Protein AF-A0A0D2JPB4-F1 (afdb_monomer)

Organism: NCBI:txid1442371

Foldseek 3Di:
DDPLVVVQVLLCVVQQFGFGLAWDWCVLDDAQWKFFQAPVRDTDTQAGLVDPVSCVVLVADHQPDDFAKDDKDWAQFDDKRKGPQKDKDKDQDDPVCVVLQHDPQFRTKIKIFGQFFKMKIKDAAGIKIKIFTQDQVSVVVRCQRCLLSCLPTPCNVVCQVGWMWRFGMWIWGQKMKMFMDGGGGAIWMKTWGDDDDDVWDDDRHTDIDTGPPPGPIDMDHDPPDPIITTGATAGWTWHQDPPPPDSGTDTDPRGHGDGPPDDDVDPDSDDDDDDDDDDDDDDDDDDDPDDDPDDDDPDDDDDDDDD

Solvent-accessible surface area (backbone atoms only — not comparable to full-atom values): 17730 Å² total; per-residue (Å²): 131,57,70,50,56,54,48,18,58,46,46,38,83,74,43,62,16,33,35,43,76,59,56,46,48,42,89,77,58,44,54,40,32,28,27,29,49,50,100,86,58,46,84,44,80,69,35,33,78,84,36,71,65,46,26,53,78,64,70,41,78,76,60,91,49,83,84,56,70,42,77,75,42,77,40,68,36,50,43,80,44,57,16,91,33,41,46,79,45,83,45,81,72,58,80,65,40,57,78,38,45,32,62,88,72,39,58,40,40,33,41,36,34,13,78,42,50,58,19,37,42,43,40,48,36,54,50,26,41,35,42,29,46,69,64,65,62,44,58,57,54,37,48,64,77,32,29,49,51,51,54,74,38,99,54,10,70,56,34,54,73,57,16,40,36,39,29,36,24,34,33,27,18,30,26,37,40,36,31,70,40,82,43,47,80,40,53,43,45,37,23,32,38,77,90,74,76,58,92,52,52,74,61,26,72,50,52,75,44,67,29,68,58,92,37,71,71,48,76,44,73,33,87,91,46,92,58,31,31,26,42,25,34,15,35,49,31,30,31,53,44,89,50,90,88,45,77,40,64,43,78,52,81,80,18,58,43,70,69,81,88,74,72,67,101,68,84,82,87,79,59,81,74,84,86,79,92,77,95,76,89,85,87,87,83,85,83,85,88,78,78,79,83,75,75,83,78,88,72,89,77,85,82,87,82,90,134

Radius of gyration: 24.48 Å; Cα contacts (8 Å, |Δi|>4): 635; chains: 1; bounding box: 93×38×63 Å

Sequence (307 aa):
MSFSRQYAEGMRIFGDGHALYKPEISESLQPGDVGYFDSTARWNPLASLSDPASLTLLNLQSPTEPLERAPSLKIAGWGPRTTESVKRNVLDGGVELTNAGLPVEASVKVEYLSDSGFGAILLTSSPITREGYYFDSPFRTWIKANSKALLEGPRGTDIAKYGIVVVTQTFSTKKAGITAWGRSGHGAYVGFSSGTLGVGSLQANCGWFTGNSASGWSVYGGEALEEEQVVFIAGLRYHKSRNPFANQLHESSEFTSGPFAHRSAESHEGDIILETIDDNQVLFEIQLIGQPLDRPDESDDENDDAD

Secondary structure (DSSP, 8-state):
--HHHHHHHHTGGG-SSEEEEEEEETTTS-TTEEEEE-TT--EEEEEETT-HHHHHHTTPPPPSS---EEEEEEE---PPEE-TTEEEEEE-SSHHHHHTT--TT--EEEEEEESSS-EEEEEEPSPEEEEEES-SHHHHHHHHHHHHHHHHSTTHHHHHHH-EEEEEEEEEESEEEEEEESSTT-EEEEEEESS---TT---TT-EEEE-SSS---EEEE-TT-SPPEEEEEEEEEEEE-S-TT---EEEESTTPPPPTT---S-S------PPP-SSS---------------------------

Mean predicted aligned error: 11.88 Å

Nearest PDB structures (foldseek):
  8sl0-assembly1_A  TM=4.729E-01  e=1.623E-05  Vitiosangium sp. GDMCC 1.1324
  8jyy-assembly1_E  TM=2.738E-01  e=1.500E-02  Neurospora crassa
  7tt6-assembly1_P  TM=1.668E-01  e=2.253E+00  Escherichia coli
  6x2a-assembly1_B  TM=1.073E-01  e=7.162E+00  Severe acute respiratory syndrome coronavirus 2

Structure (mmCIF, N/CA/C/O backbone):
data_AF-A0A0D2JPB4-F1
#
_entry.id   AF-A0A0D2JPB4-F1
#
loop_
_atom_site.group_PDB
_atom_site.id
_atom_site.type_symbol
_atom_site.label_atom_id
_atom_site.label_alt_id
_atom_site.label_comp_id
_atom_site.label_asym_id
_atom_site.label_entity_id
_atom_site.label_seq_id
_atom_site.pdbx_PDB_ins_code
_atom_site.Cartn_x
_atom_site.Cartn_y
_atom_site.Cartn_z
_atom_site.occupancy
_atom_site.B_iso_or_equiv
_atom_site.auth_seq_id
_atom_site.auth_comp_id
_atom_site.auth_asym_id
_atom_site.auth_atom_id
_atom_site.pdbx_PDB_model_num
ATOM 1 N N . MET A 1 1 ? -7.561 -16.839 -6.440 1.00 58.12 1 MET A N 1
ATOM 2 C CA . MET A 1 1 ? -6.877 -15.780 -5.660 1.00 58.12 1 MET A CA 1
ATOM 3 C C . MET A 1 1 ? -6.940 -14.495 -6.479 1.00 58.12 1 MET A C 1
ATOM 5 O O . MET A 1 1 ? -6.708 -14.589 -7.678 1.00 58.12 1 MET A O 1
ATOM 9 N N . SER A 1 2 ? -7.325 -13.343 -5.915 1.00 81.88 2 SER A N 1
ATOM 10 C CA . SER A 1 2 ? -7.403 -12.087 -6.691 1.00 81.88 2 SER A CA 1
ATOM 11 C C . SER A 1 2 ? -6.013 -11.639 -7.166 1.00 81.88 2 SER A C 1
ATOM 13 O O . SER A 1 2 ? -5.015 -11.954 -6.517 1.00 81.88 2 SER A O 1
ATOM 15 N N . PHE A 1 3 ? -5.944 -10.893 -8.276 1.00 83.81 3 PHE A N 1
ATOM 16 C CA . PHE A 1 3 ? -4.688 -10.320 -8.792 1.00 83.81 3 PHE A CA 1
ATOM 17 C C . PHE A 1 3 ? -3.989 -9.431 -7.757 1.00 83.81 3 PHE A C 1
ATOM 19 O O . PHE A 1 3 ? -2.784 -9.545 -7.578 1.00 83.81 3 PHE A O 1
ATOM 26 N N . SER A 1 4 ? -4.748 -8.629 -7.005 1.00 88.81 4 SER A N 1
ATOM 27 C CA . SER A 1 4 ? -4.215 -7.792 -5.923 1.00 88.81 4 SER A CA 1
ATOM 28 C C . SER A 1 4 ? -3.497 -8.593 -4.837 1.00 88.81 4 SER A C 1
ATOM 30 O O . SER A 1 4 ? -2.459 -8.167 -4.348 1.00 88.81 4 SER A O 1
ATOM 32 N N . ARG A 1 5 ? -4.017 -9.775 -4.480 1.00 88.94 5 ARG A N 1
ATOM 33 C CA . ARG A 1 5 ? -3.403 -10.625 -3.456 1.00 88.94 5 ARG A CA 1
ATOM 34 C C . ARG A 1 5 ? -2.147 -11.320 -3.975 1.00 88.94 5 ARG A C 1
ATOM 36 O O . ARG A 1 5 ? -1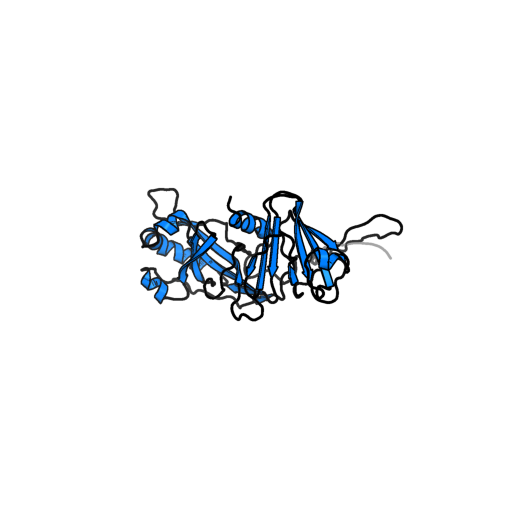.183 -11.427 -3.233 1.00 88.94 5 ARG A O 1
ATOM 43 N N . GLN A 1 6 ? -2.159 -11.775 -5.230 1.00 91.44 6 GLN A N 1
ATOM 44 C CA . GLN A 1 6 ? -0.963 -12.342 -5.867 1.00 91.44 6 GLN A CA 1
ATOM 45 C C . GLN A 1 6 ? 0.139 -11.285 -6.006 1.00 91.44 6 GLN A C 1
ATOM 47 O O . GLN A 1 6 ? 1.291 -11.569 -5.705 1.00 91.44 6 GLN A O 1
ATOM 52 N N . TYR A 1 7 ? -0.235 -10.055 -6.373 1.00 93.94 7 TYR A N 1
ATOM 53 C CA . TYR A 1 7 ? 0.672 -8.913 -6.430 1.00 93.94 7 TYR A CA 1
ATOM 54 C C . TYR A 1 7 ? 1.297 -8.611 -5.068 1.00 93.94 7 TYR A C 1
ATOM 56 O O . TYR A 1 7 ? 2.518 -8.570 -4.957 1.00 93.94 7 TYR A O 1
ATOM 64 N N . ALA A 1 8 ? 0.472 -8.457 -4.028 1.00 93.19 8 ALA A N 1
ATOM 65 C CA . ALA A 1 8 ? 0.966 -8.191 -2.685 1.00 93.19 8 ALA A CA 1
ATOM 66 C C . ALA A 1 8 ? 1.910 -9.295 -2.197 1.00 93.19 8 ALA A C 1
ATOM 68 O O . ALA A 1 8 ? 2.974 -8.975 -1.683 1.00 93.19 8 ALA A O 1
ATOM 69 N N . GLU A 1 9 ? 1.558 -10.570 -2.408 1.00 91.62 9 GLU A N 1
ATOM 70 C CA . GLU A 1 9 ? 2.394 -11.712 -2.019 1.00 91.62 9 GLU A CA 1
ATOM 71 C C . GLU A 1 9 ? 3.726 -11.734 -2.776 1.00 91.62 9 GLU A C 1
ATOM 73 O O . GLU A 1 9 ? 4.777 -11.843 -2.152 1.00 91.62 9 GLU A O 1
ATOM 78 N N . GLY A 1 10 ? 3.702 -11.560 -4.100 1.00 91.50 10 GLY A N 1
ATOM 79 C CA . GLY A 1 10 ? 4.915 -11.546 -4.919 1.00 91.50 10 GLY A CA 1
ATOM 80 C C . GLY A 1 10 ? 5.858 -10.383 -4.599 1.00 91.50 10 GLY A C 1
ATOM 81 O O . GLY A 1 10 ? 7.060 -10.497 -4.806 1.00 91.50 10 GLY A O 1
ATOM 82 N N . MET A 1 11 ? 5.332 -9.279 -4.063 1.00 93.94 11 MET A N 1
ATOM 83 C CA . MET A 1 11 ? 6.114 -8.109 -3.654 1.00 93.94 11 MET A CA 1
ATOM 84 C C . MET A 1 11 ? 6.606 -8.182 -2.197 1.00 93.94 11 MET A C 1
ATOM 86 O O . MET A 1 11 ? 7.318 -7.282 -1.746 1.00 93.94 11 MET A O 1
ATOM 90 N N . ARG A 1 12 ? 6.282 -9.241 -1.438 1.00 91.00 12 ARG A N 1
ATOM 91 C CA . ARG A 1 12 ? 6.740 -9.388 -0.041 1.00 91.00 12 ARG A CA 1
ATOM 92 C C . ARG A 1 12 ? 8.250 -9.510 0.094 1.00 91.00 12 ARG A C 1
ATOM 94 O O . ARG A 1 12 ? 8.772 -9.165 1.151 1.00 91.00 12 ARG A O 1
ATOM 101 N N . ILE A 1 13 ? 8.939 -9.947 -0.959 1.00 87.94 13 ILE A N 1
ATOM 102 C CA . ILE A 1 13 ? 10.400 -10.088 -0.995 1.00 87.94 13 ILE A CA 1
ATOM 103 C C . ILE A 1 13 ? 11.137 -8.795 -0.618 1.00 87.94 13 ILE A C 1
ATOM 105 O O . ILE A 1 13 ? 12.230 -8.845 -0.066 1.00 87.94 13 ILE A O 1
ATOM 109 N N . PHE A 1 14 ? 10.516 -7.629 -0.829 1.00 89.12 14 PHE A N 1
ATOM 110 C CA . PHE A 1 14 ? 11.112 -6.339 -0.484 1.00 89.12 14 PHE A CA 1
ATOM 111 C C . PHE A 1 14 ? 11.021 -6.013 1.017 1.00 89.12 14 PHE A C 1
ATOM 113 O O . PHE A 1 14 ? 11.780 -5.187 1.523 1.00 89.12 14 PHE A O 1
ATOM 120 N N . GLY A 1 15 ? 10.134 -6.674 1.769 1.00 89.12 15 GLY A N 1
ATOM 121 C CA . GLY A 1 15 ? 10.003 -6.504 3.222 1.00 89.12 15 GLY A CA 1
ATOM 122 C C . GLY A 1 15 ? 9.409 -5.164 3.680 1.00 89.12 15 GLY A C 1
ATOM 123 O O . GLY A 1 15 ? 9.472 -4.848 4.867 1.00 89.12 15 GLY A O 1
ATOM 124 N N . ASP A 1 16 ? 8.812 -4.393 2.767 1.00 90.88 16 ASP A N 1
ATOM 125 C CA . ASP A 1 16 ? 8.220 -3.074 3.049 1.00 90.88 16 ASP A CA 1
ATOM 126 C C . ASP A 1 16 ? 6.723 -3.139 3.409 1.00 90.88 16 ASP A C 1
ATOM 128 O O . ASP A 1 16 ? 6.036 -2.122 3.468 1.00 90.88 16 ASP A O 1
ATOM 132 N N . GLY A 1 17 ? 6.214 -4.346 3.671 1.00 91.69 17 GLY A N 1
ATOM 133 C CA . GLY A 1 17 ? 4.822 -4.606 4.035 1.00 91.69 17 GLY A CA 1
ATOM 134 C C . GLY A 1 17 ? 3.970 -5.082 2.855 1.00 91.69 17 GLY A C 1
ATOM 135 O O . GLY A 1 17 ? 4.418 -5.849 2.003 1.00 91.69 17 GLY A O 1
ATOM 136 N N . HIS A 1 18 ? 2.710 -4.658 2.834 1.00 94.50 18 HIS A N 1
ATOM 137 C CA . HIS A 1 18 ? 1.707 -5.029 1.845 1.00 94.50 18 HIS A CA 1
ATOM 138 C C . HIS A 1 18 ? 1.734 -4.076 0.644 1.00 94.50 18 HIS A C 1
ATOM 140 O O . HIS A 1 18 ? 1.433 -2.888 0.778 1.00 94.50 18 HIS A O 1
ATOM 146 N N . ALA A 1 19 ? 2.060 -4.602 -0.538 1.00 96.00 19 ALA A N 1
ATOM 147 C CA . ALA A 1 19 ? 2.069 -3.821 -1.772 1.00 96.00 19 ALA A CA 1
ATOM 148 C C . ALA A 1 19 ? 0.649 -3.587 -2.307 1.00 96.00 19 ALA A C 1
ATOM 150 O O . ALA A 1 19 ? -0.143 -4.525 -2.441 1.00 96.00 19 ALA A O 1
ATOM 151 N N . LEU A 1 20 ? 0.342 -2.348 -2.686 1.00 96.44 20 LEU A N 1
ATOM 152 C CA . LEU A 1 20 ? -0.955 -1.967 -3.237 1.00 96.44 20 LEU A CA 1
ATOM 153 C C . LEU A 1 20 ? -0.938 -2.063 -4.764 1.00 96.44 20 LEU A C 1
ATOM 155 O O . LEU A 1 20 ? -0.268 -1.294 -5.446 1.00 96.44 20 LEU A O 1
ATOM 159 N N . TYR A 1 21 ? -1.711 -3.004 -5.316 1.00 94.44 21 TYR A N 1
ATOM 160 C CA . TYR A 1 21 ? -1.889 -3.130 -6.773 1.00 94.44 21 TYR A CA 1
ATOM 161 C C . TYR A 1 21 ? -2.652 -1.939 -7.379 1.00 94.44 21 TYR A C 1
ATOM 163 O O . TYR A 1 21 ? -2.499 -1.609 -8.554 1.00 94.44 21 TYR A O 1
ATOM 171 N N . LYS A 1 22 ? -3.493 -1.305 -6.558 1.00 94.56 22 LYS A N 1
ATOM 172 C CA . LYS A 1 22 ? -4.162 -0.038 -6.837 1.00 94.56 22 LYS A CA 1
ATOM 173 C C . LYS A 1 22 ? -3.720 0.938 -5.748 1.00 94.56 22 LYS A C 1
ATOM 175 O O . LYS A 1 22 ? -4.258 0.848 -4.645 1.00 94.56 22 LYS A O 1
ATOM 180 N N . PRO A 1 23 ? -2.702 1.769 -6.010 1.00 96.12 23 PRO A N 1
ATOM 181 C CA . PRO A 1 23 ? -2.260 2.786 -5.073 1.00 96.12 23 PRO A CA 1
ATOM 182 C C . PRO A 1 23 ? -3.417 3.691 -4.647 1.00 96.12 23 PRO A C 1
ATOM 184 O O . PRO A 1 23 ? -4.331 3.950 -5.432 1.00 96.12 23 PRO A O 1
ATOM 187 N N . GLU A 1 24 ? -3.365 4.157 -3.405 1.00 96.25 24 GLU A N 1
ATOM 188 C CA . GLU A 1 24 ? -4.289 5.163 -2.873 1.00 96.25 24 GLU A CA 1
ATOM 189 C C . GLU A 1 24 ? -3.535 6.477 -2.670 1.00 96.25 24 GLU A C 1
ATOM 191 O O . GLU A 1 24 ? -2.319 6.475 -2.473 1.00 96.25 24 GLU A O 1
ATOM 196 N N . ILE A 1 25 ? -4.241 7.604 -2.701 1.00 95.62 25 ILE A N 1
ATOM 197 C CA . ILE A 1 25 ? -3.623 8.906 -2.434 1.00 95.62 25 ILE A CA 1
ATOM 198 C C . ILE A 1 25 ? -3.182 8.989 -0.968 1.00 95.62 25 ILE A C 1
ATOM 200 O O . ILE A 1 25 ? -3.913 8.558 -0.069 1.00 95.62 25 ILE A O 1
ATOM 204 N N . SER A 1 26 ? -2.008 9.570 -0.720 1.00 95.25 26 SER A N 1
ATOM 205 C CA . SER A 1 26 ? -1.404 9.698 0.614 1.00 95.25 26 SER A CA 1
ATOM 206 C C . SER A 1 26 ? -2.236 10.530 1.587 1.00 95.25 26 SER A C 1
ATOM 208 O O . SER A 1 26 ? -2.048 10.425 2.789 1.00 95.25 26 SER A O 1
ATOM 210 N N . GLU A 1 27 ? -3.174 11.342 1.104 1.00 93.44 27 GLU A N 1
ATOM 211 C CA . GLU A 1 27 ? -4.124 12.074 1.952 1.00 93.44 27 GLU A CA 1
ATOM 212 C C . GLU A 1 27 ? -5.253 11.188 2.496 1.00 93.44 27 GLU A C 1
ATOM 214 O O . GLU A 1 27 ? -5.834 11.489 3.532 1.00 93.44 27 GLU A O 1
ATOM 219 N N . SER A 1 28 ? -5.565 10.088 1.805 1.00 93.75 28 SER A N 1
ATOM 220 C CA . SER A 1 28 ? -6.651 9.164 2.170 1.00 93.75 28 SER A CA 1
ATOM 221 C C . SER A 1 28 ? -6.183 7.931 2.946 1.00 93.75 28 SER A C 1
ATOM 223 O O . SER A 1 28 ? -7.008 7.182 3.477 1.00 93.75 28 SER A O 1
ATOM 225 N N . LEU A 1 29 ? -4.870 7.692 2.950 1.00 97.00 29 LEU A N 1
ATOM 226 C CA . LEU A 1 29 ? -4.236 6.520 3.533 1.00 97.00 29 LEU A CA 1
ATOM 227 C C . LEU A 1 29 ? -2.921 6.929 4.199 1.00 97.00 29 LEU A C 1
ATOM 229 O O . LEU A 1 29 ? -1.867 6.946 3.565 1.00 97.00 29 LEU A O 1
ATOM 233 N N . GLN A 1 30 ? -2.998 7.249 5.487 1.00 96.50 30 GLN A N 1
ATOM 234 C CA . GLN A 1 30 ? -1.882 7.729 6.295 1.00 96.50 30 GLN A CA 1
ATOM 235 C C . GLN A 1 30 ? -1.545 6.765 7.433 1.00 96.50 30 GLN A C 1
ATOM 237 O O . GLN A 1 30 ? -2.395 5.997 7.896 1.00 96.50 30 GLN A O 1
ATOM 242 N N . PRO A 1 31 ? -0.311 6.817 7.964 1.00 97.19 31 PRO A N 1
ATOM 243 C CA . PRO A 1 31 ? -0.028 6.192 9.240 1.00 97.19 31 PRO A CA 1
ATOM 244 C C . PRO A 1 31 ? -0.967 6.724 10.326 1.00 97.19 31 PRO A C 1
ATOM 246 O O . PRO A 1 31 ? -1.099 7.935 10.522 1.00 97.19 31 PRO A O 1
ATOM 249 N N . GLY A 1 32 ? -1.540 5.800 11.092 1.00 96.69 32 GLY A N 1
ATOM 250 C CA . GLY A 1 32 ? -2.528 6.060 12.132 1.00 96.69 32 GLY A CA 1
ATOM 251 C C . GLY A 1 32 ? -3.961 5.826 11.665 1.00 96.69 32 GLY A C 1
ATOM 252 O O . GLY A 1 32 ? -4.855 5.761 12.510 1.00 96.69 32 GLY A O 1
ATOM 253 N N . ASP A 1 33 ? -4.185 5.650 10.363 1.00 97.62 33 ASP A N 1
ATOM 254 C CA . ASP A 1 33 ? -5.509 5.362 9.837 1.00 97.62 33 ASP A CA 1
ATOM 255 C C . ASP A 1 33 ? -5.922 3.914 10.087 1.00 97.62 33 ASP A C 1
ATOM 257 O O . ASP A 1 33 ? -5.131 2.964 10.062 1.00 97.62 33 ASP A O 1
ATOM 261 N N . VAL A 1 34 ? -7.217 3.758 10.320 1.00 97.69 34 VAL A N 1
ATOM 262 C CA . VAL A 1 34 ? -7.891 2.496 10.582 1.00 97.69 34 VAL A CA 1
ATOM 263 C C . VAL A 1 34 ? -8.962 2.320 9.521 1.00 97.69 34 VAL A C 1
ATOM 265 O O . VAL A 1 34 ? -9.747 3.232 9.267 1.00 97.69 34 VAL A O 1
ATOM 268 N N . GLY A 1 35 ? -9.026 1.141 8.914 1.00 97.12 35 GLY A N 1
ATOM 269 C CA . GLY A 1 35 ? -9.919 0.875 7.791 1.00 97.12 35 GLY A CA 1
ATOM 270 C C . GLY A 1 35 ? -9.882 -0.577 7.352 1.00 97.12 35 GLY A C 1
ATOM 271 O O . GLY A 1 35 ? -9.460 -1.458 8.101 1.00 97.12 35 GLY A O 1
ATOM 272 N N . TYR A 1 36 ? -10.346 -0.851 6.142 1.00 96.12 36 TYR A N 1
ATOM 273 C CA . TYR A 1 36 ? -10.272 -2.184 5.551 1.00 96.12 36 TYR A CA 1
ATOM 274 C C . TYR A 1 36 ? -10.145 -2.122 4.032 1.00 96.12 36 TYR A C 1
ATOM 276 O O . TYR A 1 36 ? -10.551 -1.153 3.395 1.00 96.12 36 TYR A O 1
ATOM 284 N N . PHE A 1 37 ? -9.606 -3.191 3.446 1.00 94.38 37 PHE A N 1
ATOM 285 C CA . PHE A 1 37 ? -9.616 -3.386 1.999 1.00 94.38 37 PHE A CA 1
ATOM 286 C C . PHE A 1 37 ? -10.782 -4.282 1.612 1.00 94.38 37 PHE A C 1
ATOM 288 O O . PHE A 1 37 ? -10.897 -5.406 2.103 1.00 94.38 37 PHE A O 1
ATOM 295 N N . ASP A 1 38 ? -11.645 -3.794 0.729 1.00 92.81 38 ASP A N 1
ATOM 296 C CA . ASP A 1 38 ? -12.788 -4.567 0.254 1.00 92.81 38 ASP A CA 1
ATOM 297 C C . ASP A 1 38 ? -12.393 -5.625 -0.798 1.00 92.81 38 ASP A C 1
ATOM 299 O O . ASP A 1 38 ? -11.225 -5.820 -1.151 1.00 92.81 38 ASP A O 1
ATOM 303 N N . SER A 1 39 ? -13.388 -6.325 -1.351 1.00 90.50 39 SER A N 1
ATOM 304 C CA . SER A 1 39 ? -13.170 -7.334 -2.396 1.00 90.50 39 SER A CA 1
ATOM 305 C C . SER A 1 39 ? -12.546 -6.790 -3.688 1.00 90.50 39 SER A C 1
ATOM 307 O O . SER A 1 39 ? -12.058 -7.574 -4.500 1.00 90.50 39 SER A O 1
ATOM 309 N N . THR A 1 40 ? -12.570 -5.475 -3.901 1.00 90.06 40 THR A N 1
ATOM 310 C CA . THR A 1 40 ? -11.983 -4.796 -5.064 1.00 90.06 40 THR A CA 1
ATOM 311 C C . THR A 1 40 ? -10.570 -4.265 -4.802 1.00 90.06 40 THR A C 1
ATOM 313 O O . THR A 1 40 ? -9.961 -3.693 -5.718 1.00 90.06 40 THR A O 1
ATOM 316 N N . ALA A 1 41 ? -10.048 -4.522 -3.595 1.00 90.25 41 ALA A N 1
ATOM 317 C CA . ALA A 1 41 ? -8.781 -4.034 -3.065 1.00 90.25 41 ALA A CA 1
ATOM 318 C C . ALA A 1 41 ? -8.707 -2.504 -2.959 1.00 90.25 41 ALA A C 1
ATOM 320 O O . ALA A 1 41 ? -7.634 -1.937 -3.133 1.00 90.25 41 ALA A O 1
ATOM 321 N N . ARG A 1 42 ? -9.842 -1.843 -2.700 1.00 93.50 42 ARG A N 1
ATOM 322 C CA . ARG A 1 42 ? -9.890 -0.408 -2.399 1.00 93.50 42 ARG A CA 1
ATOM 323 C C . ARG A 1 42 ? -9.865 -0.173 -0.899 1.00 93.50 42 ARG A C 1
ATOM 325 O O . ARG A 1 42 ? -10.477 -0.936 -0.143 1.00 93.50 42 ARG A O 1
ATOM 332 N N . TRP A 1 43 ? -9.157 0.873 -0.490 1.00 96.25 43 TRP A N 1
ATOM 333 C CA . TRP A 1 43 ? -9.128 1.309 0.898 1.00 96.25 43 TRP A CA 1
ATOM 334 C C . TRP A 1 43 ? -10.466 1.931 1.298 1.00 96.25 43 TRP A C 1
ATOM 336 O O . TRP A 1 43 ? -11.009 2.782 0.598 1.00 96.25 43 TRP A O 1
ATOM 346 N N . ASN A 1 44 ? -11.000 1.490 2.433 1.00 96.56 44 ASN A N 1
ATOM 347 C CA . ASN A 1 44 ? -12.206 2.033 3.039 1.00 96.56 44 ASN A CA 1
ATOM 348 C C . ASN A 1 44 ? -11.839 2.573 4.432 1.00 96.56 44 ASN A C 1
ATOM 350 O O . ASN A 1 44 ? -11.717 1.771 5.369 1.00 96.56 44 ASN A O 1
ATOM 354 N N . PRO A 1 45 ? -11.634 3.897 4.582 1.00 96.12 45 PRO A N 1
ATOM 355 C CA . PRO A 1 45 ? -11.281 4.492 5.864 1.00 96.12 45 PRO A CA 1
ATOM 356 C C . PRO A 1 45 ? -12.450 4.390 6.850 1.00 96.12 45 PRO A C 1
ATOM 358 O O . PRO A 1 45 ? -13.621 4.537 6.491 1.00 96.12 45 PRO A O 1
ATOM 361 N N . LEU A 1 46 ? -12.120 4.126 8.110 1.00 95.75 46 LEU A N 1
ATOM 362 C CA . LEU A 1 46 ? -13.056 4.033 9.229 1.00 95.75 46 LEU A CA 1
ATOM 363 C C . LEU A 1 46 ? -12.843 5.179 10.212 1.00 95.75 46 LEU A C 1
ATOM 365 O O . LEU A 1 46 ? -13.791 5.883 10.543 1.00 95.75 46 LEU A O 1
ATOM 369 N N . ALA A 1 47 ? -11.609 5.348 10.678 1.00 96.25 47 ALA A N 1
ATOM 370 C CA . ALA A 1 47 ? -11.214 6.397 11.608 1.00 96.25 47 ALA A CA 1
ATOM 371 C C . ALA A 1 47 ? -9.709 6.651 11.502 1.00 96.25 47 ALA A C 1
ATOM 373 O O . ALA A 1 47 ? -8.981 5.821 10.961 1.00 96.25 47 ALA A O 1
ATOM 374 N N . SER A 1 48 ? -9.242 7.752 12.079 1.00 95.94 48 SER A N 1
ATOM 375 C CA . SER A 1 48 ? -7.818 8.017 12.255 1.00 95.94 48 SER A CA 1
ATOM 376 C C . SER A 1 48 ? -7.494 8.152 13.734 1.00 95.94 48 SER A C 1
ATOM 378 O O . SER A 1 48 ? -8.136 8.900 14.467 1.00 95.94 48 SER A O 1
ATOM 380 N N . LEU A 1 49 ? -6.464 7.446 14.192 1.00 95.38 49 LEU A N 1
ATOM 381 C CA . LEU A 1 49 ? -6.018 7.507 15.586 1.00 95.38 49 LEU A CA 1
ATOM 382 C C . LEU A 1 49 ? -5.317 8.824 15.926 1.00 95.38 49 LEU A C 1
ATOM 384 O O . LEU A 1 49 ? -5.110 9.119 17.101 1.00 95.38 49 LEU A O 1
ATOM 388 N N . SER A 1 50 ? -4.974 9.613 14.905 1.00 89.81 50 SER A N 1
ATOM 389 C CA . SER A 1 50 ? -4.496 10.989 15.061 1.00 89.81 50 SER A CA 1
ATOM 390 C C . SER A 1 50 ? -5.636 12.016 15.108 1.00 89.81 50 SER A 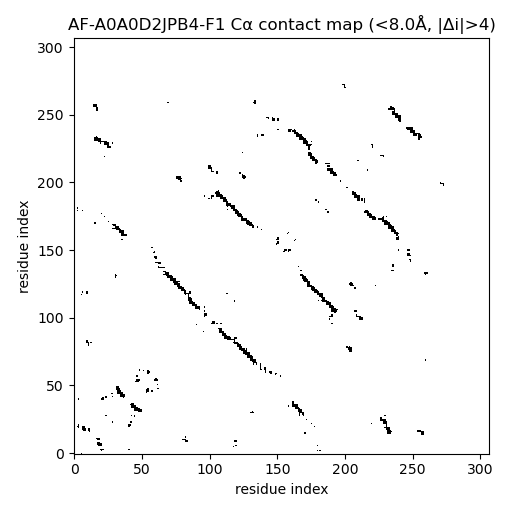C 1
ATOM 392 O O . SER A 1 50 ? -5.372 13.171 15.431 1.00 89.81 50 SER A O 1
ATOM 394 N N . ASP A 1 51 ? -6.883 11.622 14.815 1.00 92.75 51 ASP A N 1
ATOM 395 C CA . ASP A 1 51 ? -8.054 12.504 14.824 1.00 92.75 51 ASP A CA 1
ATOM 396 C C . ASP A 1 51 ? -9.112 12.041 15.848 1.00 92.75 51 ASP A C 1
ATOM 398 O O . ASP A 1 51 ? -9.945 11.174 15.549 1.00 92.75 51 ASP A O 1
ATOM 402 N N . PRO A 1 52 ? -9.144 12.648 17.050 1.00 91.31 52 PRO A N 1
ATOM 403 C CA . PRO A 1 52 ? -10.132 12.333 18.080 1.00 91.31 52 PRO A CA 1
ATOM 404 C C . PRO A 1 52 ? -11.594 12.505 17.637 1.00 91.31 52 PRO A C 1
ATOM 406 O O . PRO A 1 52 ? -12.482 11.839 18.183 1.00 91.31 52 PRO A O 1
ATOM 409 N N . ALA A 1 53 ? -11.872 13.380 16.661 1.00 93.88 53 ALA A N 1
ATOM 410 C CA . ALA A 1 53 ? -13.231 13.596 16.174 1.00 93.88 53 ALA A CA 1
ATOM 411 C C . ALA A 1 53 ? -13.750 12.359 15.424 1.00 93.88 53 ALA A C 1
ATOM 413 O O . ALA A 1 53 ? -14.868 11.905 15.692 1.00 93.88 53 ALA A O 1
ATOM 414 N N . SER A 1 54 ? -12.919 11.760 14.563 1.00 93.44 54 SER A N 1
ATOM 415 C CA . SER A 1 54 ? -13.252 10.521 13.849 1.00 93.44 54 SER A CA 1
ATOM 416 C C . SER A 1 54 ? -13.568 9.348 14.790 1.00 93.44 54 SER A C 1
ATOM 418 O O . SER A 1 54 ? -14.498 8.580 14.538 1.00 93.44 54 SER A O 1
ATOM 420 N N . LEU A 1 55 ? -12.853 9.240 15.917 1.00 94.75 55 LEU A N 1
ATOM 421 C CA . LEU A 1 55 ? -13.075 8.191 16.918 1.00 94.75 55 LEU A CA 1
ATOM 422 C C . LEU A 1 55 ? -14.403 8.383 17.648 1.00 94.75 55 LEU A C 1
ATOM 424 O O . LEU A 1 55 ? -15.173 7.434 17.810 1.00 94.75 55 LEU A O 1
ATOM 428 N N . THR A 1 56 ? -14.700 9.626 18.029 1.00 93.44 56 THR A N 1
ATOM 429 C CA . THR A 1 56 ? -15.936 9.982 18.736 1.00 93.44 56 THR A CA 1
ATOM 430 C C . THR A 1 56 ? -17.172 9.649 17.899 1.00 93.44 56 THR A C 1
ATOM 432 O O . THR A 1 56 ? -18.138 9.104 18.429 1.00 93.44 56 THR A O 1
ATOM 435 N N . LEU A 1 57 ? -17.126 9.893 16.583 1.00 91.50 57 LEU A N 1
ATOM 436 C CA . LEU A 1 57 ? -18.225 9.583 15.659 1.00 91.50 57 LEU A CA 1
ATOM 437 C C . LEU A 1 57 ? -18.623 8.096 15.679 1.00 91.50 57 LEU A C 1
ATOM 439 O O . LEU A 1 57 ? -19.787 7.755 15.469 1.00 91.50 57 LEU A O 1
ATOM 443 N N . LEU A 1 58 ? -17.660 7.213 15.945 1.00 91.81 58 LEU A N 1
ATOM 444 C CA . LEU A 1 58 ? -17.849 5.765 15.995 1.00 91.81 58 LEU A CA 1
ATOM 445 C C . LEU A 1 58 ? -17.921 5.210 17.426 1.00 91.81 58 LEU A C 1
ATOM 447 O O . LEU A 1 58 ? -17.944 3.992 17.600 1.00 91.81 58 LEU A O 1
ATOM 451 N N . ASN A 1 59 ? -17.986 6.078 18.443 1.00 94.06 59 ASN A N 1
ATOM 452 C CA . ASN A 1 59 ? -17.915 5.713 19.862 1.00 94.06 59 ASN A CA 1
ATOM 453 C C . ASN A 1 59 ? -16.676 4.862 20.202 1.00 94.06 59 ASN A C 1
ATOM 455 O O . ASN A 1 59 ? -16.745 3.936 21.013 1.00 94.06 59 ASN A O 1
ATOM 459 N N . LEU A 1 60 ? -15.546 5.164 19.560 1.00 95.75 60 LEU A N 1
ATOM 460 C CA . LEU A 1 60 ? -14.267 4.511 19.803 1.00 95.75 60 LEU A CA 1
ATOM 461 C C . LEU A 1 60 ? -13.472 5.294 20.851 1.00 95.75 60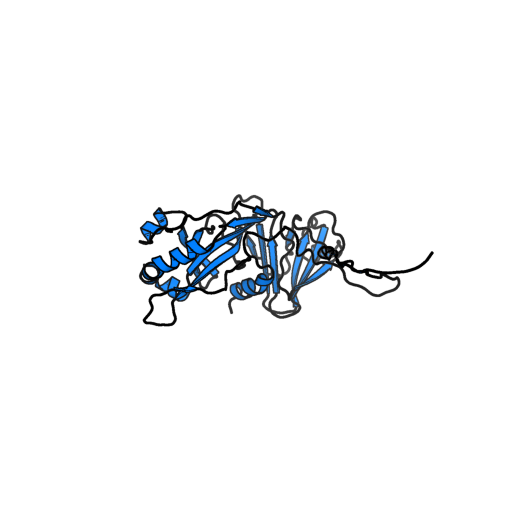 LEU A C 1
ATOM 463 O O . LEU A 1 60 ? -13.478 6.523 20.882 1.00 95.75 60 LEU A O 1
ATOM 467 N N . GLN A 1 61 ? -12.774 4.568 21.714 1.00 95.69 61 GLN A N 1
ATOM 468 C CA . GLN A 1 61 ? -11.861 5.132 22.702 1.00 95.69 61 GLN A CA 1
ATOM 469 C C . GLN A 1 61 ? -10.592 5.637 22.013 1.00 95.69 61 GLN A C 1
ATOM 471 O O . GLN A 1 61 ? -10.128 5.015 21.061 1.00 95.69 61 GLN A O 1
ATOM 476 N N . SER A 1 62 ? -9.988 6.711 22.517 1.00 95.19 62 SER A N 1
ATOM 477 C CA . SER A 1 62 ? -8.659 7.153 22.072 1.00 95.19 62 SER A CA 1
ATOM 478 C C . SER A 1 62 ? -7.554 6.186 22.522 1.00 95.19 62 SER A C 1
ATOM 480 O O . SER A 1 62 ? -7.733 5.480 23.520 1.00 95.19 62 SER A O 1
ATOM 482 N N . PRO A 1 63 ? -6.400 6.143 21.828 1.00 94.62 63 PRO A N 1
ATOM 483 C CA . PRO A 1 63 ? -5.216 5.447 22.328 1.00 94.62 63 PRO A CA 1
ATOM 484 C C . PRO A 1 63 ? -4.842 5.930 23.735 1.00 94.62 63 PRO A C 1
ATOM 486 O O . PRO A 1 63 ? -4.804 7.131 23.996 1.00 94.62 63 PRO A O 1
ATOM 489 N N . THR A 1 64 ? -4.582 4.994 24.649 1.00 92.25 64 THR A N 1
ATOM 490 C CA . THR A 1 64 ? -4.167 5.300 26.031 1.00 92.25 64 THR A CA 1
ATOM 491 C C . THR A 1 64 ? -2.691 5.667 26.127 1.00 92.25 64 THR A C 1
ATOM 493 O O . THR A 1 64 ? -2.290 6.411 27.016 1.00 92.25 64 THR A O 1
ATOM 496 N N . GLU A 1 65 ? -1.886 5.117 25.222 1.00 92.56 65 GLU A N 1
ATOM 497 C CA . GLU A 1 65 ? -0.461 5.395 25.083 1.00 92.56 65 GLU A CA 1
ATOM 498 C C . GLU A 1 65 ? -0.252 6.423 23.958 1.00 92.56 65 GLU A C 1
ATOM 500 O O . GLU A 1 65 ? -0.985 6.391 22.962 1.00 92.56 65 GLU A O 1
ATOM 505 N N . PRO A 1 66 ? 0.730 7.333 24.086 1.00 91.62 66 PRO A N 1
ATOM 506 C CA . PRO A 1 66 ? 1.029 8.300 23.039 1.00 91.62 66 PRO A CA 1
ATOM 507 C C . PRO A 1 66 ? 1.518 7.596 21.768 1.00 91.62 66 PRO A C 1
ATOM 509 O O . PRO A 1 66 ? 2.307 6.653 21.819 1.00 91.62 66 PRO A O 1
ATOM 512 N N . LEU A 1 67 ? 1.065 8.083 20.613 1.00 94.12 67 LEU A N 1
ATOM 513 C CA . LEU A 1 67 ? 1.531 7.603 19.316 1.00 94.12 67 LEU A CA 1
ATOM 514 C C . LEU A 1 67 ? 2.775 8.397 18.893 1.00 94.12 67 LEU A C 1
ATOM 516 O O . LEU A 1 67 ? 2.671 9.558 18.500 1.00 94.12 67 LEU A O 1
ATOM 520 N N . GLU A 1 68 ? 3.953 7.779 18.963 1.00 94.56 68 GLU A N 1
ATOM 521 C CA . GLU A 1 68 ? 5.222 8.437 18.630 1.00 94.56 68 GLU A CA 1
ATOM 522 C C . GLU A 1 68 ? 5.553 8.315 17.135 1.00 94.56 68 GLU A C 1
ATOM 524 O O . GLU A 1 68 ? 5.914 7.237 16.645 1.00 94.56 68 GLU A O 1
ATOM 529 N N . ARG A 1 69 ? 5.398 9.421 16.392 1.00 94.75 69 ARG A N 1
ATOM 530 C CA . ARG A 1 69 ? 5.718 9.473 14.958 1.00 94.75 69 ARG A CA 1
ATOM 531 C C . ARG A 1 69 ? 7.226 9.363 14.740 1.00 94.75 69 ARG A C 1
ATOM 533 O O . ARG A 1 69 ? 8.005 10.093 15.349 1.00 94.75 69 ARG A O 1
ATOM 540 N N . ALA A 1 70 ? 7.613 8.494 13.815 1.00 93.31 70 ALA A N 1
ATOM 541 C CA . ALA A 1 70 ? 8.963 8.463 13.284 1.00 93.31 70 ALA A CA 1
ATOM 542 C C . ALA A 1 70 ? 9.167 9.638 12.304 1.00 93.31 70 ALA A C 1
ATOM 544 O O . ALA A 1 70 ? 8.207 10.070 11.655 1.00 93.31 70 ALA A O 1
ATOM 545 N N . PRO A 1 71 ? 10.398 10.162 12.160 1.00 92.44 71 PRO A N 1
ATOM 546 C CA . PRO A 1 71 ? 10.711 11.154 11.142 1.00 92.44 71 PRO A CA 1
ATOM 547 C C . PRO A 1 71 ? 10.366 10.644 9.740 1.00 92.44 71 PRO A C 1
ATOM 549 O O . PRO A 1 71 ? 10.669 9.499 9.397 1.00 92.44 71 PRO A O 1
ATOM 552 N N . SER A 1 72 ? 9.775 11.511 8.914 1.00 93.25 72 SER A N 1
ATOM 553 C CA . SER A 1 72 ? 9.585 11.219 7.492 1.00 93.25 72 SER A CA 1
ATOM 554 C C . SER A 1 72 ? 10.947 11.026 6.826 1.00 93.25 72 SER A C 1
ATOM 556 O O . SER A 1 72 ? 11.802 11.913 6.877 1.00 93.25 72 SER A O 1
ATOM 558 N N . LEU A 1 73 ? 11.128 9.897 6.144 1.00 93.44 73 LEU A N 1
ATOM 559 C CA . LEU A 1 73 ? 12.347 9.575 5.411 1.00 93.44 73 LEU A CA 1
ATOM 560 C C . LEU A 1 73 ? 12.100 9.708 3.906 1.00 93.44 73 LEU A C 1
ATOM 562 O O . LEU A 1 73 ? 11.184 9.091 3.366 1.00 93.44 73 LEU A O 1
ATOM 566 N N . LYS A 1 74 ? 12.940 10.483 3.217 1.00 91.88 74 LYS A N 1
ATOM 567 C CA . LYS A 1 74 ? 12.962 10.539 1.751 1.00 91.88 74 LYS A CA 1
ATOM 568 C C . LYS A 1 74 ? 14.019 9.564 1.242 1.00 91.88 74 LYS A C 1
ATOM 570 O O . LYS A 1 74 ? 15.211 9.755 1.458 1.00 91.88 74 LYS A O 1
ATOM 575 N N . ILE A 1 75 ? 13.567 8.507 0.588 1.00 88.00 75 ILE A N 1
ATOM 576 C CA . ILE A 1 75 ? 14.406 7.516 -0.075 1.00 88.00 75 ILE A CA 1
ATOM 577 C C . ILE A 1 75 ? 14.658 8.033 -1.489 1.00 88.00 75 ILE A C 1
ATOM 579 O O . ILE A 1 75 ? 13.704 8.410 -2.172 1.00 88.00 75 ILE A O 1
ATOM 583 N N . ALA A 1 76 ? 15.926 8.049 -1.916 1.00 79.31 76 ALA A N 1
ATOM 584 C CA . ALA A 1 76 ? 16.323 8.564 -3.227 1.00 79.31 76 ALA A CA 1
ATOM 585 C C . ALA A 1 76 ? 15.442 7.973 -4.334 1.00 79.31 76 ALA A C 1
ATOM 587 O O . ALA A 1 76 ? 14.877 8.714 -5.111 1.00 79.31 76 ALA A O 1
ATOM 588 N N . GLY A 1 77 ? 15.161 6.678 -4.297 1.00 77.06 77 GLY A N 1
ATOM 589 C CA . GLY A 1 77 ? 14.096 6.057 -5.072 1.00 77.06 77 GLY A CA 1
ATOM 590 C C . GLY A 1 77 ? 14.227 4.545 -5.004 1.00 77.06 77 GLY A C 1
ATOM 591 O O . GLY A 1 77 ? 15.087 4.023 -4.289 1.00 77.06 77 GLY A O 1
ATOM 592 N N . TRP A 1 78 ? 13.407 3.836 -5.767 1.00 84.06 78 TRP A N 1
ATOM 593 C CA . TRP A 1 78 ? 13.596 2.411 -6.005 1.00 84.06 78 TRP A CA 1
ATOM 594 C C . TRP A 1 78 ? 13.940 2.198 -7.470 1.00 84.06 78 TRP A C 1
ATOM 596 O O . TRP A 1 78 ? 13.352 2.826 -8.351 1.00 84.06 78 TRP A O 1
ATOM 606 N N . GLY A 1 79 ? 14.865 1.275 -7.732 1.00 84.00 79 GLY A N 1
ATOM 607 C CA . GLY A 1 79 ? 14.902 0.636 -9.040 1.00 84.00 79 GLY A CA 1
ATOM 608 C C . GLY A 1 79 ? 13.592 -0.131 -9.291 1.00 84.00 79 GLY A C 1
ATOM 609 O O . GLY A 1 79 ? 12.797 -0.324 -8.363 1.00 84.00 79 GLY A O 1
ATOM 610 N N . PRO A 1 80 ? 13.351 -0.594 -10.526 1.00 88.88 80 PRO A N 1
ATOM 611 C CA . PRO A 1 80 ? 12.176 -1.395 -10.846 1.00 88.88 80 PRO A CA 1
ATOM 612 C C . PRO A 1 80 ? 12.045 -2.584 -9.897 1.00 88.88 80 PRO A C 1
ATOM 614 O O . PRO A 1 80 ? 12.939 -3.428 -9.822 1.00 88.88 80 PRO A O 1
ATOM 617 N N . ARG A 1 81 ? 10.926 -2.650 -9.177 1.00 91.69 81 ARG A N 1
ATOM 618 C CA . ARG A 1 81 ? 10.624 -3.751 -8.265 1.00 91.69 81 ARG A CA 1
ATOM 619 C C . ARG A 1 81 ? 9.836 -4.805 -9.004 1.00 91.69 81 ARG A C 1
ATOM 621 O O . ARG A 1 81 ? 8.771 -4.510 -9.538 1.00 91.69 81 ARG A O 1
ATOM 628 N N . THR A 1 82 ? 10.346 -6.024 -9.036 1.00 92.69 82 THR A N 1
ATOM 629 C CA . THR A 1 82 ? 9.707 -7.131 -9.741 1.00 92.69 82 THR A CA 1
ATOM 630 C C . THR A 1 82 ? 9.458 -8.303 -8.813 1.00 92.69 82 THR A C 1
ATOM 632 O O . THR A 1 82 ? 10.130 -8.447 -7.798 1.00 92.69 82 THR A O 1
ATOM 635 N N . THR A 1 83 ? 8.500 -9.158 -9.156 1.00 92.81 83 THR A N 1
ATOM 636 C CA . THR A 1 83 ? 8.389 -10.471 -8.507 1.00 92.81 83 THR A CA 1
ATOM 637 C C . THR A 1 83 ? 9.547 -11.375 -8.937 1.00 92.81 83 THR A C 1
ATOM 639 O O . THR A 1 83 ? 10.140 -11.158 -9.994 1.00 92.81 83 THR A O 1
ATOM 642 N N . GLU A 1 84 ? 9.846 -12.412 -8.152 1.00 89.50 84 GLU A N 1
ATOM 643 C CA . GLU A 1 84 ? 10.982 -13.328 -8.396 1.00 89.50 84 GLU A CA 1
ATOM 644 C C . GLU A 1 84 ? 10.937 -14.023 -9.766 1.00 89.50 84 GLU A C 1
ATOM 646 O O . GLU A 1 84 ? 11.964 -14.305 -10.368 1.00 89.50 84 GLU A O 1
ATOM 651 N N . SER A 1 85 ? 9.734 -14.262 -10.277 1.00 87.88 85 SER A N 1
ATOM 652 C CA . SER A 1 85 ? 9.452 -14.895 -11.570 1.00 87.88 85 SER A CA 1
ATOM 653 C C . SER A 1 85 ? 9.724 -14.018 -12.797 1.00 87.88 85 SER A C 1
ATOM 655 O O . SER A 1 85 ? 9.442 -14.423 -13.927 1.00 87.88 85 SER A O 1
ATOM 657 N N . VAL A 1 86 ? 10.167 -12.775 -12.610 1.00 88.44 86 VAL A N 1
ATOM 658 C CA . VAL A 1 86 ? 10.386 -11.835 -13.709 1.00 88.44 86 VAL A CA 1
ATOM 659 C C . VAL A 1 86 ? 11.868 -11.780 -14.045 1.00 88.44 86 VAL A C 1
ATOM 661 O O . VAL A 1 86 ? 12.688 -11.338 -13.245 1.00 88.44 86 VAL A O 1
ATOM 664 N N . LYS A 1 87 ? 12.199 -12.160 -15.278 1.00 87.62 87 LYS A N 1
ATOM 665 C CA . LYS A 1 87 ? 13.522 -11.976 -15.873 1.00 87.62 87 LYS A CA 1
ATOM 666 C C . LYS A 1 87 ? 13.627 -10.622 -16.550 1.00 87.62 87 LYS A C 1
ATOM 668 O O . LYS A 1 87 ? 12.639 -10.092 -17.058 1.00 87.62 87 LYS A O 1
ATOM 673 N N . ARG A 1 88 ? 14.849 -10.098 -16.579 1.00 85.44 88 ARG A N 1
ATOM 674 C CA . ARG A 1 88 ? 15.212 -8.829 -17.203 1.00 85.44 88 ARG A CA 1
ATOM 675 C C . ARG A 1 88 ? 16.171 -9.086 -18.361 1.00 85.44 88 ARG A C 1
ATOM 677 O O . ARG A 1 88 ? 17.223 -9.674 -18.138 1.00 85.44 88 ARG A O 1
ATOM 684 N N . ASN A 1 89 ? 15.854 -8.558 -19.538 1.00 81.38 89 ASN A N 1
ATOM 685 C CA . ASN A 1 89 ? 16.778 -8.467 -20.665 1.00 81.38 89 ASN A CA 1
ATOM 686 C C . ASN A 1 89 ? 16.989 -6.989 -21.009 1.00 81.38 89 ASN A C 1
ATOM 688 O O . ASN A 1 89 ? 16.027 -6.263 -21.271 1.00 81.38 89 ASN A O 1
ATOM 692 N N . VAL A 1 90 ? 18.238 -6.528 -20.986 1.00 78.12 90 VAL A N 1
ATOM 693 C CA . VAL A 1 90 ? 18.591 -5.175 -21.440 1.00 78.12 90 VAL A CA 1
ATOM 694 C C . VAL A 1 90 ? 18.821 -5.233 -22.944 1.00 78.12 90 VAL A C 1
ATOM 696 O O . VAL A 1 90 ? 19.523 -6.120 -23.421 1.00 78.12 90 VAL A O 1
ATOM 699 N N . LEU A 1 91 ? 18.195 -4.321 -23.683 1.00 71.38 91 LEU A N 1
ATOM 700 C CA . LEU A 1 91 ? 18.295 -4.245 -25.137 1.00 71.38 91 LEU A CA 1
ATOM 701 C C . LEU A 1 91 ? 18.932 -2.908 -25.524 1.00 71.38 91 LEU A C 1
ATOM 703 O O . LEU A 1 91 ? 18.518 -1.851 -25.029 1.00 71.38 91 LEU A O 1
ATOM 707 N N . ASP A 1 92 ? 19.934 -2.967 -26.400 1.00 64.38 92 ASP A N 1
ATOM 708 C CA . ASP A 1 92 ? 20.679 -1.795 -26.859 1.00 64.38 92 ASP A CA 1
ATOM 709 C C . ASP A 1 92 ? 19.802 -0.848 -27.702 1.00 64.38 92 ASP A C 1
ATOM 711 O O . ASP A 1 92 ? 18.866 -1.249 -28.398 1.00 64.38 92 ASP A O 1
ATOM 715 N N . GLY A 1 93 ? 20.077 0.456 -27.599 1.00 56.41 93 GLY A N 1
ATOM 716 C CA . GLY A 1 93 ? 19.259 1.516 -28.197 1.00 56.41 93 GLY A CA 1
ATOM 717 C C . GLY A 1 93 ? 19.292 1.547 -29.734 1.00 56.41 93 GLY A C 1
ATOM 718 O O . GLY A 1 93 ? 20.334 1.356 -30.354 1.00 56.41 93 GLY A O 1
ATOM 719 N N . GLY A 1 94 ? 18.145 1.846 -30.364 1.00 62.81 94 GLY A N 1
ATOM 720 C CA . GLY A 1 94 ? 18.011 1.981 -31.822 1.00 62.81 94 GLY A CA 1
ATOM 721 C C . GLY A 1 94 ? 16.568 1.823 -32.328 1.00 62.81 94 GLY A C 1
ATOM 722 O O . GLY A 1 94 ? 15.614 2.167 -31.631 1.00 62.81 94 GLY A O 1
ATOM 723 N N . VAL A 1 95 ? 16.397 1.251 -33.533 1.00 56.09 95 VAL A N 1
ATOM 724 C CA . VAL A 1 95 ? 15.089 0.926 -34.168 1.00 56.09 95 VAL A CA 1
ATOM 725 C C . VAL A 1 95 ? 14.196 0.047 -33.265 1.00 56.09 95 VAL A C 1
ATOM 727 O O . VAL A 1 95 ? 12.977 0.013 -33.407 1.00 56.09 95 VAL A O 1
ATOM 730 N N . GLU A 1 96 ? 14.780 -0.636 -32.281 1.00 59.22 96 GLU A N 1
ATOM 731 C CA . GLU A 1 96 ? 14.077 -1.518 -31.348 1.00 59.22 96 GLU A CA 1
ATOM 732 C C . GLU A 1 96 ? 13.235 -0.797 -30.280 1.00 59.22 96 GLU A C 1
ATOM 734 O O . GLU A 1 96 ? 12.342 -1.419 -29.687 1.00 59.22 96 GLU A O 1
ATOM 739 N N . LEU A 1 97 ? 13.486 0.496 -30.036 1.00 59.94 97 LEU A N 1
ATOM 740 C CA . LEU A 1 97 ? 12.728 1.325 -29.088 1.00 59.94 97 LEU A CA 1
ATOM 741 C C . LEU A 1 97 ? 11.334 1.669 -29.625 1.00 59.94 97 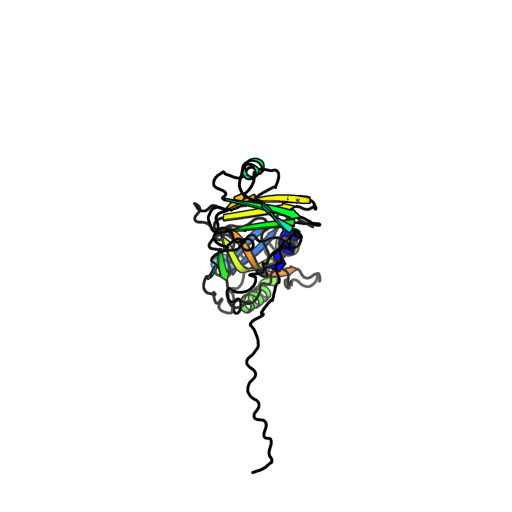LEU A C 1
ATOM 743 O O . LEU A 1 97 ? 10.331 1.502 -28.926 1.00 59.94 97 LEU A O 1
ATOM 747 N N . THR A 1 98 ? 11.254 2.077 -30.894 1.00 63.22 98 THR A N 1
ATOM 748 C CA . THR A 1 98 ? 9.990 2.459 -31.541 1.00 63.22 98 THR A CA 1
ATOM 749 C C . THR A 1 98 ? 9.066 1.257 -31.731 1.00 63.22 98 THR A C 1
ATOM 751 O O . THR A 1 98 ? 7.862 1.377 -31.517 1.00 63.22 98 THR A O 1
ATOM 754 N N . ASN A 1 99 ? 9.619 0.071 -32.018 1.00 67.38 99 ASN A N 1
ATOM 755 C CA . ASN A 1 99 ? 8.855 -1.182 -32.098 1.00 67.38 99 ASN A CA 1
ATOM 756 C C . ASN A 1 99 ? 8.217 -1.587 -30.756 1.00 67.38 99 ASN A C 1
ATOM 758 O O . ASN A 1 99 ? 7.185 -2.253 -30.743 1.00 67.38 99 ASN A O 1
ATOM 762 N N . ALA A 1 100 ? 8.796 -1.164 -29.629 1.00 69.56 100 ALA A N 1
ATOM 763 C CA . ALA A 1 100 ? 8.222 -1.362 -28.297 1.00 69.56 100 ALA A CA 1
ATOM 764 C C . ALA A 1 100 ? 7.217 -0.266 -27.897 1.00 69.56 100 ALA A C 1
ATOM 766 O O . ALA A 1 100 ? 6.651 -0.305 -26.803 1.00 69.56 100 ALA A O 1
ATOM 767 N N . GLY A 1 101 ? 6.994 0.724 -28.769 1.00 75.56 101 GLY A N 1
ATOM 768 C CA . GLY A 1 101 ? 6.145 1.875 -28.490 1.00 75.56 101 GLY A CA 1
ATOM 769 C C . GLY A 1 101 ? 6.694 2.777 -27.386 1.00 75.56 101 GLY A C 1
ATOM 770 O O . GLY A 1 101 ? 5.903 3.396 -26.680 1.00 75.56 101 GLY A O 1
ATOM 771 N N . LEU A 1 102 ? 8.018 2.799 -27.203 1.00 79.25 102 LEU A N 1
ATOM 772 C CA . LEU A 1 102 ? 8.702 3.702 -26.282 1.00 79.25 102 LEU A CA 1
ATOM 773 C C . LEU A 1 102 ? 9.061 5.023 -26.989 1.00 79.25 102 LEU A C 1
ATOM 775 O O . LEU A 1 102 ? 9.277 5.029 -28.205 1.00 79.25 102 LEU A O 1
ATOM 779 N N . PRO A 1 103 ? 9.118 6.141 -26.246 1.00 74.56 103 PRO A N 1
ATOM 780 C CA . PRO A 1 103 ? 9.497 7.442 -26.791 1.00 74.56 103 PRO A CA 1
ATOM 781 C C . PRO A 1 103 ? 10.970 7.481 -27.231 1.00 74.56 103 PRO A C 1
ATOM 783 O O . PRO A 1 103 ? 11.794 6.718 -26.727 1.00 74.56 103 PRO A O 1
ATOM 786 N N . VAL A 1 104 ? 11.307 8.390 -28.155 1.00 72.25 104 VAL A N 1
ATOM 787 C CA . VAL A 1 104 ? 12.680 8.563 -28.687 1.00 72.25 104 VAL A CA 1
ATOM 788 C C . VAL A 1 104 ? 13.638 9.071 -27.602 1.00 72.25 104 VAL A C 1
ATOM 790 O O . VAL A 1 104 ? 14.842 8.851 -27.668 1.00 72.25 104 VAL A O 1
ATOM 793 N N . GLU A 1 105 ? 13.091 9.711 -26.573 1.00 74.75 105 GLU A N 1
ATOM 794 C CA . GLU A 1 105 ? 13.787 10.197 -25.387 1.00 74.75 105 GLU A CA 1
ATOM 795 C C . GLU A 1 105 ? 14.259 9.065 -24.453 1.00 74.75 105 GLU A C 1
ATOM 797 O O . GLU A 1 105 ? 15.064 9.307 -23.550 1.00 74.75 105 GLU A O 1
ATOM 802 N N . ALA A 1 106 ? 13.775 7.831 -24.639 1.00 73.88 106 ALA A N 1
ATOM 803 C CA . ALA A 1 106 ? 14.274 6.678 -23.901 1.00 73.88 106 ALA A CA 1
ATOM 804 C C . ALA A 1 106 ? 15.672 6.294 -24.410 1.00 73.88 106 ALA A C 1
ATOM 806 O O . ALA A 1 106 ? 15.846 5.934 -25.571 1.00 73.88 106 ALA A O 1
ATOM 807 N N . SER A 1 107 ? 16.672 6.330 -23.528 1.00 73.56 107 SER A N 1
ATOM 808 C CA . SER A 1 107 ? 18.052 5.965 -23.865 1.00 73.56 107 SER A CA 1
ATOM 809 C C . SER A 1 107 ? 18.316 4.463 -23.782 1.00 73.56 107 SER A C 1
ATOM 811 O O . SER A 1 107 ? 19.191 3.966 -24.482 1.00 73.56 107 SER A O 1
ATOM 813 N N . VAL A 1 108 ? 17.575 3.738 -22.937 1.00 76.00 108 VAL A N 1
ATOM 814 C CA . VAL A 1 108 ? 17.706 2.280 -22.787 1.00 76.00 108 VAL A CA 1
ATOM 815 C C . VAL A 1 108 ? 16.340 1.626 -22.727 1.00 76.00 108 VAL A C 1
ATOM 817 O O . VAL A 1 108 ? 15.415 2.160 -22.111 1.00 76.00 108 VAL A O 1
ATOM 820 N N . LYS A 1 109 ? 16.247 0.454 -23.359 1.00 80.56 109 LYS A N 1
ATOM 821 C CA . LYS A 1 109 ? 15.094 -0.436 -23.325 1.00 80.56 109 LYS A CA 1
ATOM 822 C C . LYS A 1 109 ? 15.393 -1.621 -22.425 1.00 80.56 109 LYS A C 1
ATOM 824 O O . LYS A 1 109 ? 16.405 -2.297 -22.579 1.00 80.56 109 LYS A O 1
ATOM 829 N N . VAL A 1 110 ? 14.462 -1.913 -21.533 1.00 83.44 110 VAL A N 1
ATOM 830 C CA . VAL A 1 110 ? 14.507 -3.110 -20.708 1.00 83.44 110 VAL A CA 1
ATOM 831 C C . VAL A 1 110 ? 13.239 -3.904 -20.942 1.00 83.44 110 VAL A C 1
ATOM 833 O O . VAL A 1 110 ? 12.126 -3.397 -20.791 1.00 83.44 110 VAL A O 1
ATOM 836 N N . GLU A 1 111 ? 13.416 -5.150 -21.347 1.00 86.31 111 GLU A N 1
ATOM 837 C CA . GLU A 1 111 ? 12.350 -6.126 -21.439 1.00 86.31 111 GLU A CA 1
ATOM 838 C C . GLU A 1 111 ? 12.255 -6.897 -20.126 1.00 86.31 111 GLU A C 1
ATOM 840 O O . GLU A 1 111 ? 13.241 -7.432 -19.620 1.00 86.31 111 GLU A O 1
ATOM 845 N N . TYR A 1 112 ? 11.047 -6.963 -19.588 1.00 87.56 112 TYR A N 1
ATOM 846 C CA . TYR A 1 112 ? 10.720 -7.787 -18.440 1.00 87.56 112 TYR A CA 1
ATOM 847 C C . TYR A 1 112 ? 9.786 -8.900 -18.885 1.00 87.56 112 TYR A C 1
ATOM 849 O O . TYR A 1 112 ? 8.747 -8.613 -19.476 1.00 87.56 112 TYR A O 1
ATOM 857 N N . LEU A 1 113 ? 10.124 -10.150 -18.582 1.00 87.75 113 LEU A N 1
ATOM 858 C CA . LEU A 1 113 ? 9.359 -11.333 -18.985 1.00 87.75 113 LEU A CA 1
ATOM 859 C C . LEU A 1 113 ? 9.123 -12.240 -17.788 1.00 87.75 113 LEU A C 1
ATOM 861 O O . LEU A 1 113 ? 10.049 -12.514 -17.030 1.00 87.75 113 LEU A O 1
ATOM 865 N N . SER A 1 114 ? 7.909 -12.764 -17.642 1.00 86.62 114 SER A N 1
ATOM 866 C CA . SER A 1 114 ? 7.653 -13.806 -16.649 1.00 86.62 114 SER A CA 1
ATOM 867 C C . SER A 1 114 ? 8.168 -15.127 -17.183 1.00 86.62 114 SER A C 1
ATOM 869 O O . SER A 1 114 ? 7.713 -15.613 -18.222 1.00 86.62 114 SER A O 1
ATOM 871 N N . ASP A 1 115 ? 9.105 -15.720 -16.456 1.00 84.19 115 ASP A N 1
ATOM 872 C CA . ASP A 1 115 ? 9.620 -17.044 -16.768 1.00 84.19 115 ASP A CA 1
ATOM 873 C C . ASP A 1 115 ? 8.654 -18.154 -16.326 1.00 84.19 115 ASP A C 1
ATOM 875 O O . ASP A 1 115 ? 8.573 -19.209 -16.955 1.00 84.19 115 ASP A O 1
ATOM 879 N N . SER A 1 116 ? 7.866 -17.891 -15.285 1.00 81.19 116 SER A N 1
ATOM 880 C CA . SER A 1 116 ? 6.981 -18.850 -14.647 1.00 81.19 116 SER A CA 1
ATOM 881 C C . SER A 1 116 ? 5.841 -18.148 -13.899 1.00 81.19 116 SER A C 1
ATOM 883 O O . SER A 1 116 ? 6.020 -17.135 -13.228 1.00 81.19 116 SER A O 1
ATOM 885 N N . GLY A 1 117 ? 4.630 -18.701 -14.001 1.00 86.81 117 GLY A N 1
ATOM 886 C CA . GLY A 1 117 ? 3.500 -18.301 -13.158 1.00 86.81 117 GLY A CA 1
ATOM 887 C C . GLY A 1 117 ? 3.108 -16.818 -13.231 1.00 86.81 117 GLY A C 1
ATOM 888 O O . GLY A 1 117 ? 2.820 -16.294 -14.306 1.00 86.81 117 GLY A O 1
ATOM 889 N N . PHE A 1 118 ? 2.990 -16.193 -12.055 1.00 91.12 118 PHE A N 1
ATOM 890 C CA . PHE A 1 118 ? 2.584 -14.798 -11.882 1.00 91.12 118 PHE A CA 1
ATOM 891 C C . PHE A 1 118 ? 3.807 -13.889 -11.920 1.00 91.12 118 PHE A C 1
ATOM 893 O O . PHE A 1 118 ? 4.719 -14.109 -11.131 1.00 91.12 118 PHE A O 1
ATOM 900 N N . GLY A 1 119 ? 3.806 -12.864 -12.771 1.00 92.25 119 GLY A N 1
ATOM 901 C CA . GLY A 1 119 ? 4.846 -11.835 -12.834 1.00 92.25 119 GLY A CA 1
ATOM 902 C C . GLY A 1 119 ? 4.272 -10.449 -12.569 1.00 92.25 119 GLY A C 1
ATOM 903 O O . GLY A 1 119 ? 3.160 -10.161 -13.010 1.00 92.25 119 GLY A O 1
ATOM 904 N N . ALA A 1 120 ? 4.997 -9.577 -11.872 1.00 94.06 120 ALA A N 1
ATOM 905 C CA . ALA A 1 120 ? 4.603 -8.177 -11.737 1.00 94.06 120 ALA A CA 1
ATOM 906 C C . ALA A 1 120 ? 5.796 -7.227 -11.649 1.00 94.06 120 ALA A C 1
ATOM 908 O O . ALA A 1 120 ? 6.890 -7.622 -11.251 1.00 94.06 120 ALA A O 1
ATOM 909 N N . ILE A 1 121 ? 5.546 -5.968 -12.010 1.00 93.38 121 ILE A N 1
ATOM 910 C CA . ILE A 1 121 ? 6.515 -4.872 -11.986 1.00 93.38 121 ILE A CA 1
ATOM 911 C C . ILE A 1 121 ? 5.862 -3.659 -11.329 1.00 93.38 121 ILE A C 1
ATOM 913 O O . ILE A 1 121 ? 4.735 -3.294 -11.670 1.00 93.38 121 ILE A O 1
ATOM 917 N N . LEU A 1 122 ? 6.605 -3.024 -10.431 1.00 94.50 122 LEU A N 1
ATOM 918 C CA . LEU A 1 122 ? 6.334 -1.714 -9.867 1.00 94.50 122 LEU A CA 1
ATOM 919 C C . LEU A 1 122 ? 7.472 -0.761 -10.236 1.00 94.50 122 LEU A C 1
ATOM 921 O O . LEU A 1 122 ? 8.638 -0.997 -9.917 1.00 94.50 122 LEU A O 1
ATOM 925 N N . LEU A 1 123 ? 7.099 0.342 -10.872 1.00 92.81 123 LEU A N 1
ATOM 926 C CA . LEU A 1 123 ? 7.945 1.496 -11.135 1.00 92.81 123 LEU A CA 1
ATOM 927 C C . LEU A 1 123 ? 7.479 2.652 -10.258 1.00 92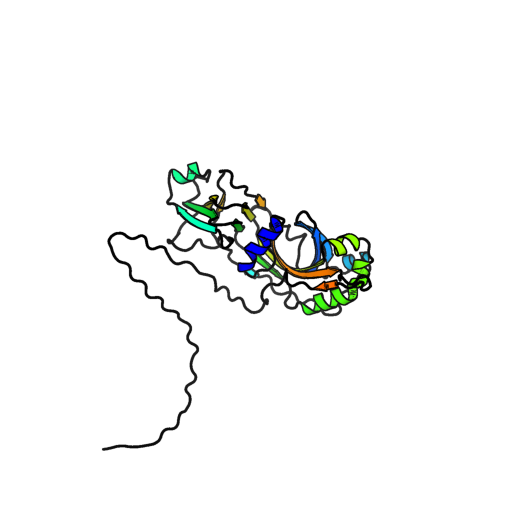.81 123 LEU A C 1
ATOM 929 O O . LEU A 1 123 ? 6.278 2.877 -10.116 1.00 92.81 123 LEU A O 1
ATOM 933 N N . THR A 1 124 ? 8.418 3.407 -9.707 1.00 92.44 124 THR A N 1
ATOM 934 C CA . THR A 1 124 ? 8.147 4.557 -8.836 1.00 92.44 124 THR A CA 1
ATOM 935 C C . THR A 1 124 ? 9.020 5.725 -9.257 1.00 92.44 124 THR A C 1
ATOM 937 O O . THR A 1 124 ? 10.177 5.514 -9.612 1.00 92.44 124 THR A O 1
ATOM 940 N N . SER A 1 125 ? 8.505 6.950 -9.209 1.00 90.19 125 SER A N 1
ATOM 941 C CA . SER A 1 125 ? 9.354 8.137 -9.324 1.00 90.19 125 SER A CA 1
ATOM 942 C C . SER A 1 125 ? 10.117 8.397 -8.024 1.00 90.19 125 SER A C 1
ATOM 944 O O . SER A 1 125 ? 9.634 8.107 -6.927 1.00 90.19 125 SER A O 1
ATOM 946 N N . SER A 1 126 ? 11.292 8.996 -8.159 1.00 85.81 126 SER A N 1
ATOM 947 C CA . SER A 1 126 ? 12.049 9.581 -7.055 1.00 85.81 126 SER A CA 1
ATOM 948 C C . SER A 1 126 ? 11.441 10.926 -6.609 1.00 85.81 126 SER A C 1
ATOM 950 O O . SER A 1 126 ? 10.935 11.661 -7.460 1.00 85.81 126 SER A O 1
ATOM 952 N N . PRO A 1 127 ? 11.513 11.291 -5.314 1.00 91.19 127 PRO A N 1
ATOM 953 C CA . PRO A 1 127 ? 11.846 10.430 -4.181 1.00 91.19 127 PRO A CA 1
ATOM 954 C C . PRO A 1 127 ? 10.640 9.587 -3.740 1.00 91.19 127 PRO A C 1
ATOM 956 O O . PRO A 1 127 ? 9.494 9.861 -4.100 1.00 91.19 127 PRO A O 1
ATOM 959 N N . ILE A 1 128 ? 10.907 8.589 -2.899 1.00 92.94 128 ILE A N 1
ATOM 960 C CA . ILE A 1 128 ? 9.874 7.824 -2.191 1.00 92.94 128 ILE A CA 1
ATOM 961 C C . ILE A 1 128 ? 9.839 8.289 -0.744 1.00 92.94 128 ILE A C 1
ATOM 963 O O . ILE A 1 128 ? 10.866 8.319 -0.065 1.00 92.94 128 ILE A O 1
ATOM 967 N N . THR A 1 129 ? 8.660 8.648 -0.262 1.00 95.75 129 THR A N 1
ATOM 968 C CA . THR A 1 129 ? 8.447 9.075 1.117 1.00 95.75 129 THR A CA 1
ATOM 969 C C . THR A 1 129 ? 8.060 7.879 1.959 1.00 95.75 129 THR A C 1
ATOM 971 O O . THR A 1 129 ? 7.125 7.160 1.620 1.00 95.75 129 THR A O 1
ATOM 974 N N . ARG A 1 130 ? 8.759 7.673 3.072 1.00 96.06 130 ARG A N 1
ATOM 975 C CA . ARG A 1 130 ? 8.360 6.738 4.118 1.00 96.06 130 ARG A CA 1
ATOM 976 C C . ARG A 1 130 ? 7.909 7.524 5.339 1.00 96.06 130 ARG A C 1
ATOM 978 O O . ARG A 1 130 ? 8.700 8.271 5.914 1.00 96.06 130 ARG A O 1
ATOM 985 N N . GLU A 1 131 ? 6.680 7.284 5.771 1.00 96.81 131 GLU A N 1
ATOM 986 C CA . GLU A 1 131 ? 6.122 7.832 7.008 1.00 96.81 131 GLU A CA 1
ATOM 987 C C . GLU A 1 131 ? 5.671 6.702 7.934 1.00 96.81 131 GLU A C 1
ATOM 989 O O . GLU A 1 131 ? 5.355 5.600 7.480 1.00 96.81 131 GLU A O 1
ATOM 994 N N . GLY A 1 132 ? 5.633 6.953 9.245 1.00 96.44 132 GLY A N 1
ATOM 995 C CA . GLY A 1 132 ? 5.094 5.976 10.187 1.00 96.44 132 GLY A CA 1
ATOM 996 C C . GLY A 1 132 ? 5.348 6.271 11.658 1.00 96.44 132 GLY A C 1
ATOM 997 O O . GLY A 1 132 ? 5.705 7.386 12.034 1.00 96.44 132 GLY A O 1
ATOM 998 N N . TYR A 1 133 ? 5.149 5.249 12.487 1.00 94.81 133 TYR A N 1
ATOM 999 C CA . TYR A 1 133 ? 5.346 5.276 13.939 1.00 94.81 133 TYR A CA 1
ATOM 1000 C C . TYR A 1 133 ? 6.427 4.296 14.383 1.00 94.81 133 TYR A C 1
ATOM 1002 O O . TYR A 1 133 ? 6.555 3.219 13.803 1.00 94.81 133 TYR A O 1
ATOM 1010 N N . TYR A 1 134 ? 7.162 4.628 15.447 1.00 91.56 134 TYR A N 1
ATOM 1011 C CA . TYR A 1 134 ? 8.214 3.750 15.973 1.00 91.56 134 TYR A CA 1
ATOM 1012 C C . TYR A 1 134 ? 7.684 2.431 16.542 1.00 91.56 134 TYR A C 1
ATOM 1014 O O . TYR A 1 134 ? 8.348 1.400 16.414 1.00 91.56 134 TYR A O 1
ATOM 1022 N N . PHE A 1 135 ? 6.504 2.459 17.169 1.00 90.81 135 PHE A N 1
ATOM 1023 C CA . PHE A 1 135 ? 6.001 1.351 17.976 1.00 90.81 135 PHE A CA 1
ATOM 1024 C C . PHE A 1 135 ? 4.600 0.912 17.561 1.00 90.81 135 PHE A C 1
ATOM 1026 O O . PHE A 1 135 ? 3.683 1.723 17.460 1.00 90.81 135 PHE A O 1
ATOM 1033 N N . ASP A 1 136 ? 4.417 -0.402 17.440 1.00 91.12 136 ASP A N 1
ATOM 1034 C CA . ASP A 1 136 ? 3.110 -1.016 17.193 1.00 91.12 136 ASP A CA 1
ATOM 1035 C C . ASP A 1 136 ? 2.277 -1.198 18.477 1.00 91.12 136 ASP A C 1
ATOM 1037 O O . ASP A 1 136 ? 1.068 -1.435 18.402 1.00 91.12 136 ASP A O 1
ATOM 1041 N N . SER A 1 137 ? 2.897 -1.149 19.667 1.00 92.50 137 SER A N 1
ATOM 1042 C CA . SER A 1 137 ? 2.220 -1.480 20.932 1.00 92.50 137 SER A CA 1
ATOM 1043 C C . SER A 1 137 ? 0.978 -0.628 21.212 1.00 92.50 137 SER A C 1
ATOM 1045 O O . SER A 1 137 ? -0.051 -1.237 21.530 1.00 92.50 137 SER A O 1
ATOM 1047 N N . PRO A 1 138 ? 0.972 0.707 20.999 1.00 94.56 138 PRO A N 1
ATOM 1048 C CA . PRO A 1 138 ? -0.218 1.513 21.262 1.00 94.56 138 PRO A CA 1
ATOM 1049 C C . PRO A 1 138 ? -1.397 1.114 20.366 1.00 94.56 138 PRO A C 1
ATOM 1051 O O . PRO A 1 138 ? -2.543 1.061 20.812 1.00 94.56 138 PRO A O 1
ATOM 1054 N N . PHE A 1 139 ? -1.116 0.755 19.110 1.00 95.12 139 PHE A N 1
ATOM 1055 C CA . PHE A 1 139 ? -2.114 0.317 18.135 1.00 95.12 139 PHE A CA 1
ATOM 1056 C C . PHE A 1 139 ? -2.729 -1.036 18.515 1.00 95.12 139 PHE A C 1
ATOM 1058 O O . PHE A 1 139 ? -3.948 -1.215 18.441 1.00 95.12 139 PHE A O 1
ATOM 1065 N N . ARG A 1 140 ? -1.901 -1.979 18.987 1.00 94.31 140 ARG A N 1
ATOM 1066 C CA . ARG A 1 140 ? -2.349 -3.291 19.492 1.00 94.31 140 ARG A CA 1
ATOM 1067 C C . ARG A 1 140 ? -3.242 -3.133 20.722 1.00 94.31 140 ARG A C 1
ATOM 1069 O O . ARG A 1 140 ? -4.281 -3.789 20.812 1.00 94.31 140 ARG A O 1
ATOM 1076 N N . THR A 1 141 ? -2.850 -2.275 21.666 1.00 94.81 141 THR A N 1
ATOM 1077 C CA . THR A 1 141 ? -3.649 -1.953 22.859 1.00 94.81 141 THR A CA 1
ATOM 1078 C C . THR A 1 141 ? -4.985 -1.325 22.457 1.00 94.81 141 THR A C 1
ATOM 1080 O O . THR A 1 141 ? -6.041 -1.770 22.915 1.00 94.81 141 THR A O 1
ATOM 1083 N N . TRP A 1 142 ? -4.957 -0.364 21.531 1.00 96.00 142 TRP A N 1
ATOM 1084 C CA . TRP A 1 142 ? -6.147 0.326 21.044 1.00 96.00 142 TRP A CA 1
ATOM 1085 C C . TRP A 1 142 ? -7.159 -0.615 20.378 1.00 96.00 142 TRP A C 1
ATOM 1087 O O . TRP A 1 142 ? -8.345 -0.570 20.720 1.00 96.00 142 TRP A O 1
ATOM 1097 N N . ILE A 1 143 ? -6.721 -1.509 19.478 1.00 95.12 143 ILE A N 1
ATOM 1098 C CA . ILE A 1 143 ? -7.648 -2.440 18.816 1.00 95.12 143 ILE A CA 1
ATOM 1099 C C . ILE A 1 143 ? -8.307 -3.378 19.826 1.00 95.12 143 ILE A C 1
ATOM 1101 O O . ILE A 1 143 ? -9.497 -3.667 19.702 1.00 95.12 143 ILE A O 1
ATOM 1105 N N . LYS A 1 144 ? -7.572 -3.839 20.845 1.00 92.62 144 LYS A N 1
ATOM 1106 C CA . LYS A 1 144 ? -8.136 -4.712 21.884 1.00 92.62 144 LYS A CA 1
ATOM 1107 C C . LYS A 1 144 ? -9.262 -4.006 22.633 1.00 92.62 144 LYS A C 1
ATOM 1109 O O . LYS A 1 144 ? -10.345 -4.581 22.756 1.00 92.62 144 LYS A O 1
ATOM 1114 N N . ALA A 1 145 ? -9.030 -2.762 23.052 1.00 94.38 145 ALA A N 1
ATOM 1115 C CA . ALA A 1 145 ? -10.012 -1.945 23.762 1.00 94.38 145 ALA A CA 1
ATOM 1116 C C . ALA A 1 145 ? -11.268 -1.648 22.919 1.00 94.38 145 ALA A C 1
ATOM 1118 O O . ALA A 1 145 ? -12.377 -1.614 23.448 1.00 94.38 145 ALA A O 1
ATOM 1119 N N . ASN A 1 146 ? -11.109 -1.503 21.601 1.00 95.56 146 ASN A N 1
ATOM 1120 C CA . ASN A 1 146 ? -12.183 -1.098 20.691 1.00 95.56 146 ASN A CA 1
ATOM 1121 C C . ASN A 1 146 ? -12.832 -2.246 19.902 1.00 95.56 146 ASN A C 1
ATOM 1123 O O . ASN A 1 146 ? -13.836 -2.036 19.223 1.00 95.56 146 ASN A O 1
ATOM 1127 N N . SER A 1 147 ? -12.301 -3.467 19.996 1.00 93.00 147 SER A N 1
ATOM 1128 C CA . SER A 1 147 ? -12.711 -4.619 19.178 1.00 93.00 147 SER A CA 1
ATOM 1129 C C . SER A 1 147 ? -14.217 -4.896 19.199 1.00 93.00 147 SER A C 1
ATOM 1131 O O . SER A 1 147 ? -14.818 -5.114 18.146 1.00 93.00 147 SER A O 1
ATOM 1133 N N . LYS A 1 148 ? -14.843 -4.835 20.379 1.00 91.88 148 LYS A N 1
ATOM 1134 C CA . LYS A 1 148 ? -16.289 -5.028 20.535 1.00 91.88 148 LYS A CA 1
ATOM 1135 C C . LYS A 1 148 ? -17.087 -3.930 19.826 1.00 91.88 148 LYS A C 1
ATOM 1137 O O . LYS A 1 148 ? -17.965 -4.246 19.031 1.00 91.88 148 LYS A O 1
ATOM 1142 N N . ALA A 1 149 ? -16.752 -2.662 20.073 1.00 94.25 149 ALA A N 1
ATOM 1143 C CA . ALA A 1 149 ? -17.432 -1.517 19.463 1.00 94.25 149 ALA A CA 1
ATOM 1144 C C . ALA A 1 149 ? -17.302 -1.524 17.931 1.00 94.25 149 ALA A C 1
ATOM 1146 O O . ALA A 1 149 ? -18.275 -1.279 17.225 1.00 94.25 149 ALA A O 1
ATOM 1147 N N . LEU A 1 150 ? -16.129 -1.895 17.412 1.00 94.62 150 LEU A N 1
ATOM 1148 C CA . LEU A 1 150 ? -15.884 -2.045 15.977 1.00 94.62 150 LEU A CA 1
ATOM 1149 C C . LEU A 1 150 ? -16.763 -3.138 15.346 1.00 94.62 150 LEU A C 1
ATOM 1151 O O . LEU A 1 150 ? -17.326 -2.933 14.274 1.00 94.62 150 LEU A O 1
ATOM 1155 N N . LEU A 1 151 ? -16.903 -4.292 16.007 1.00 93.56 151 LEU A N 1
ATOM 1156 C CA . LEU A 1 151 ? -17.689 -5.422 15.497 1.00 93.56 151 LEU A CA 1
ATOM 1157 C C . LEU A 1 151 ? -19.207 -5.243 15.650 1.00 93.56 151 LEU A C 1
ATOM 1159 O O . LEU A 1 151 ? -19.958 -5.804 14.854 1.00 93.56 151 LEU A O 1
ATOM 1163 N N . GLU A 1 152 ? -19.659 -4.501 16.660 1.00 93.88 152 GLU A N 1
ATOM 1164 C CA . GLU A 1 152 ? -21.082 -4.228 16.919 1.00 93.88 152 GLU A CA 1
ATOM 1165 C C . GLU A 1 152 ? -21.566 -2.923 16.260 1.00 93.88 152 GLU A C 1
ATOM 1167 O O . GLU A 1 152 ? -22.768 -2.681 16.169 1.00 93.88 152 GLU A O 1
ATOM 1172 N N . GLY A 1 153 ? -20.639 -2.087 15.786 1.00 91.81 153 GLY A N 1
ATOM 1173 C CA . GLY A 1 153 ? -20.927 -0.802 15.161 1.00 91.81 153 GLY A CA 1
ATOM 1174 C C . GLY A 1 153 ? -21.426 -0.891 13.709 1.00 91.81 153 GLY A C 1
ATOM 1175 O O . GLY A 1 153 ? -21.518 -1.973 13.123 1.00 91.81 153 GLY A O 1
ATOM 1176 N N . PRO A 1 154 ? -21.690 0.267 13.069 1.00 91.88 154 PRO A N 1
ATOM 1177 C CA . PRO A 1 154 ? -22.313 0.343 11.741 1.00 91.88 154 PRO A CA 1
ATOM 1178 C C . PRO A 1 154 ? -21.549 -0.363 10.610 1.00 91.88 154 PRO A C 1
ATOM 1180 O O . PRO A 1 154 ? -22.136 -0.695 9.585 1.00 91.88 154 PRO A O 1
ATOM 1183 N N . ARG A 1 155 ? -20.238 -0.577 10.778 1.00 94.00 155 ARG A N 1
ATOM 1184 C CA . ARG A 1 155 ? -19.354 -1.244 9.805 1.00 94.00 155 ARG A CA 1
ATOM 1185 C C . ARG A 1 155 ? -18.932 -2.651 10.236 1.00 94.00 155 ARG A C 1
ATOM 1187 O O . ARG A 1 155 ? -18.073 -3.255 9.598 1.00 94.00 155 ARG A O 1
ATOM 1194 N N . GLY A 1 156 ? -19.530 -3.190 11.299 1.00 93.38 156 GLY A N 1
ATOM 1195 C CA . GLY A 1 156 ? -19.147 -4.479 11.876 1.00 93.38 156 GLY A CA 1
ATOM 1196 C C . GLY A 1 156 ? -19.254 -5.653 10.899 1.00 93.38 156 GLY A C 1
ATOM 1197 O O . GLY A 1 156 ? -18.429 -6.565 10.936 1.00 93.38 156 GLY A O 1
ATOM 1198 N N . THR A 1 157 ? -20.219 -5.615 9.974 1.00 94.19 157 THR A N 1
ATOM 1199 C CA . THR A 1 157 ? -20.387 -6.620 8.910 1.00 94.19 157 THR A CA 1
ATOM 1200 C C . THR A 1 157 ? -19.221 -6.621 7.924 1.00 94.19 157 THR A C 1
ATOM 1202 O O . THR A 1 157 ? -18.695 -7.688 7.602 1.00 94.19 157 THR A O 1
ATOM 1205 N N . ASP A 1 158 ? -18.783 -5.442 7.481 1.00 95.31 158 ASP A N 1
ATOM 1206 C CA . ASP A 1 158 ? -17.649 -5.290 6.569 1.00 95.31 158 ASP A CA 1
ATOM 1207 C C . ASP A 1 158 ? -16.336 -5.666 7.263 1.00 95.31 158 ASP A C 1
ATOM 1209 O O . ASP A 1 158 ? -15.557 -6.448 6.720 1.00 95.31 158 ASP A O 1
ATOM 1213 N N . ILE A 1 159 ? -16.139 -5.221 8.509 1.00 94.38 159 ILE A N 1
ATOM 1214 C CA . ILE A 1 159 ? -14.978 -5.592 9.334 1.00 94.38 159 ILE A CA 1
ATOM 1215 C C . ILE A 1 159 ? -14.918 -7.111 9.538 1.00 94.38 159 ILE A C 1
ATOM 1217 O O . ILE A 1 159 ? -13.854 -7.718 9.415 1.00 94.38 159 ILE A O 1
ATOM 1221 N N . ALA A 1 160 ? -16.053 -7.759 9.812 1.00 91.56 160 ALA A N 1
ATOM 1222 C CA . ALA A 1 160 ? -16.105 -9.208 9.971 1.00 91.56 160 ALA A CA 1
ATOM 1223 C C . ALA A 1 160 ? -15.757 -9.954 8.674 1.00 91.56 160 ALA A C 1
ATOM 1225 O O . ALA A 1 160 ? -15.150 -11.024 8.730 1.00 91.56 160 ALA A O 1
ATOM 1226 N N . LYS A 1 161 ? -16.131 -9.394 7.518 1.00 93.50 161 LYS A N 1
ATOM 1227 C CA . LYS A 1 161 ? -15.904 -9.993 6.200 1.00 93.50 161 LYS A CA 1
ATOM 1228 C C . LYS A 1 161 ? -14.473 -9.797 5.699 1.00 93.50 161 LYS A C 1
ATOM 1230 O O . LYS A 1 161 ? -13.872 -10.743 5.195 1.00 93.50 161 LYS A O 1
ATOM 1235 N N . TYR A 1 162 ? -13.940 -8.585 5.805 1.00 93.50 162 TYR A N 1
ATOM 1236 C CA . TYR A 1 162 ? -12.673 -8.195 5.179 1.00 93.50 162 TYR A CA 1
ATOM 1237 C C . TYR A 1 162 ? -11.490 -8.166 6.159 1.00 93.50 162 TYR A C 1
ATOM 1239 O O . TYR A 1 162 ? -10.326 -8.250 5.746 1.00 93.50 162 TYR A O 1
ATOM 1247 N N . GLY A 1 163 ? -11.779 -8.141 7.460 1.00 94.31 163 GLY A N 1
ATOM 1248 C CA . GLY A 1 163 ? -10.821 -7.771 8.493 1.00 94.31 163 GLY A CA 1
ATOM 1249 C C . GLY A 1 163 ? -10.668 -6.255 8.593 1.00 94.31 163 GLY A C 1
ATOM 1250 O O . GLY A 1 163 ? -11.162 -5.516 7.750 1.00 94.31 163 GLY A O 1
ATOM 1251 N N . ILE A 1 164 ? -9.971 -5.805 9.628 1.00 95.69 164 ILE A N 1
ATOM 1252 C CA . ILE A 1 164 ? -9.601 -4.407 9.847 1.00 95.69 164 ILE A CA 1
ATOM 1253 C C . ILE A 1 164 ? -8.082 -4.279 9.782 1.00 95.69 164 ILE A C 1
ATOM 1255 O O . ILE A 1 164 ? -7.359 -5.192 10.185 1.00 95.69 164 ILE A O 1
ATOM 1259 N N . VAL A 1 165 ? -7.603 -3.160 9.263 1.00 96.88 165 VAL A N 1
ATOM 1260 C CA . VAL A 1 165 ? -6.190 -2.816 9.150 1.00 96.88 165 VAL A CA 1
ATOM 1261 C C . VAL A 1 165 ? -5.960 -1.511 9.897 1.00 96.88 165 VAL A C 1
ATOM 1263 O O . VAL A 1 165 ? -6.725 -0.561 9.737 1.00 96.88 165 VAL A O 1
ATOM 1266 N N . VAL A 1 166 ? -4.909 -1.485 10.708 1.00 97.31 166 VAL A N 1
ATOM 1267 C CA . VAL A 1 166 ? -4.351 -0.279 11.318 1.00 97.31 166 VAL A CA 1
ATOM 1268 C C . VAL A 1 166 ? -3.027 -0.010 10.631 1.00 97.31 166 VAL A C 1
ATOM 1270 O O . VAL A 1 166 ? -2.104 -0.816 10.749 1.00 97.31 166 VAL A O 1
ATOM 1273 N N . VAL A 1 167 ? -2.949 1.084 9.886 1.00 97.75 167 VAL A N 1
ATOM 1274 C CA . VAL A 1 167 ? -1.760 1.458 9.120 1.00 97.75 167 VAL A CA 1
ATOM 1275 C C . VAL A 1 167 ? -0.762 2.098 10.071 1.00 97.75 167 VAL A C 1
ATOM 1277 O O . VAL A 1 167 ? -1.074 3.089 10.723 1.00 97.75 167 VAL A O 1
ATOM 1280 N N . THR A 1 168 ? 0.442 1.546 10.169 1.00 96.75 168 THR A N 1
ATOM 1281 C CA . THR A 1 168 ? 1.512 2.106 11.012 1.00 96.75 168 THR A CA 1
ATOM 1282 C C . THR A 1 168 ? 2.638 2.704 10.184 1.00 96.75 168 THR A C 1
ATOM 1284 O O . THR A 1 168 ? 3.381 3.539 10.700 1.00 96.75 168 THR A O 1
ATOM 1287 N N . GLN A 1 169 ? 2.750 2.321 8.906 1.00 96.94 169 GLN A N 1
ATOM 1288 C CA . GLN A 1 169 ? 3.724 2.864 7.961 1.00 96.94 169 GLN A CA 1
ATOM 1289 C C . GLN A 1 169 ? 3.150 2.932 6.548 1.00 96.94 169 GLN A C 1
ATOM 1291 O O . GLN A 1 169 ? 2.361 2.074 6.148 1.00 96.94 169 GLN A O 1
ATOM 1296 N N . THR A 1 170 ? 3.612 3.906 5.775 1.00 97.75 170 THR A N 1
ATOM 1297 C CA . THR A 1 170 ? 3.313 4.048 4.349 1.00 97.75 170 THR A CA 1
ATOM 1298 C C . THR A 1 170 ? 4.600 4.303 3.572 1.00 97.75 170 THR A C 1
ATOM 1300 O O . THR A 1 170 ? 5.547 4.901 4.088 1.00 97.75 170 THR A O 1
ATOM 1303 N N . PHE A 1 171 ? 4.629 3.845 2.321 1.00 97.44 171 PHE A N 1
ATOM 1304 C CA . PHE A 1 171 ? 5.608 4.263 1.324 1.00 97.44 171 PHE A CA 1
ATOM 1305 C C . PHE A 1 171 ? 4.865 4.868 0.143 1.00 97.44 171 PHE A C 1
ATOM 1307 O O . PHE A 1 171 ? 4.042 4.188 -0.479 1.00 97.44 171 PHE A O 1
ATOM 1314 N N . SER A 1 172 ? 5.157 6.125 -0.168 1.00 97.31 172 SER A N 1
ATOM 1315 C CA . SER A 1 172 ? 4.460 6.896 -1.191 1.00 97.31 172 SER A CA 1
ATOM 1316 C C . SER A 1 172 ? 5.409 7.512 -2.215 1.00 97.31 172 SER A C 1
ATOM 1318 O O . SER A 1 172 ? 6.574 7.780 -1.939 1.00 97.31 172 SER A O 1
ATOM 1320 N N . THR A 1 173 ? 4.919 7.699 -3.438 1.00 95.38 173 THR A N 1
ATOM 1321 C CA . THR A 1 173 ? 5.669 8.281 -4.560 1.00 95.38 173 THR A CA 1
ATOM 1322 C C . THR A 1 173 ? 4.759 9.161 -5.408 1.00 95.38 173 THR A C 1
ATOM 1324 O O . THR A 1 173 ? 3.563 8.908 -5.497 1.00 95.38 173 THR A O 1
ATOM 1327 N N . LYS A 1 174 ? 5.295 10.177 -6.083 1.00 94.69 174 LYS A N 1
ATOM 1328 C CA . LYS A 1 174 ? 4.506 11.057 -6.964 1.00 94.69 174 LYS A CA 1
ATOM 1329 C C . LYS A 1 174 ? 3.893 10.339 -8.164 1.00 94.69 174 LYS A C 1
ATOM 1331 O O . LYS A 1 174 ? 2.811 10.705 -8.620 1.00 94.69 174 LYS A O 1
ATOM 1336 N N . LYS A 1 175 ? 4.574 9.321 -8.686 1.00 93.44 175 LYS A N 1
ATOM 1337 C CA . LYS A 1 175 ? 4.143 8.565 -9.860 1.00 93.44 175 LYS A CA 1
ATOM 1338 C C . LYS A 1 175 ? 4.474 7.092 -9.680 1.00 93.44 175 LYS A C 1
ATOM 1340 O O . LYS A 1 175 ? 5.620 6.740 -9.407 1.00 93.44 175 LYS A O 1
ATOM 1345 N N . ALA A 1 176 ? 3.485 6.234 -9.901 1.00 94.50 176 ALA A N 1
ATOM 1346 C CA . ALA A 1 176 ? 3.647 4.787 -9.866 1.00 94.50 176 ALA A CA 1
ATOM 1347 C C . ALA A 1 176 ? 3.167 4.154 -11.176 1.00 94.50 176 ALA A C 1
ATOM 1349 O O . ALA A 1 176 ? 2.097 4.487 -11.679 1.00 94.50 176 ALA A O 1
ATOM 1350 N N . GLY A 1 177 ? 3.949 3.232 -11.729 1.00 94.19 177 GLY A N 1
ATOM 1351 C CA . GLY A 1 177 ? 3.558 2.382 -12.850 1.00 94.19 177 GLY A CA 1
ATOM 1352 C C . GLY A 1 177 ? 3.486 0.938 -12.383 1.00 94.19 177 GLY A C 1
ATOM 1353 O O . GLY A 1 177 ? 4.459 0.431 -11.833 1.00 94.19 177 GLY A O 1
ATOM 1354 N N . ILE A 1 178 ? 2.353 0.272 -12.592 1.00 94.56 178 ILE A N 1
ATOM 1355 C CA . ILE A 1 178 ? 2.150 -1.118 -12.177 1.00 94.56 178 ILE A CA 1
ATOM 1356 C C . ILE A 1 178 ? 1.679 -1.944 -13.368 1.00 94.56 178 ILE A C 1
ATOM 1358 O O . ILE A 1 178 ? 0.729 -1.574 -14.057 1.00 94.56 178 ILE A O 1
ATOM 1362 N N . THR A 1 179 ? 2.302 -3.099 -13.573 1.00 92.81 179 THR A N 1
ATOM 1363 C CA . THR A 1 179 ? 1.782 -4.157 -14.444 1.00 92.81 179 THR A CA 1
ATOM 1364 C C . THR A 1 179 ? 1.906 -5.507 -13.748 1.00 92.81 179 THR A C 1
ATOM 1366 O O . THR A 1 179 ? 2.797 -5.717 -12.923 1.00 92.81 179 THR A O 1
ATOM 1369 N N . ALA A 1 180 ? 0.982 -6.416 -14.048 1.00 91.69 180 ALA A N 1
ATOM 1370 C CA . ALA A 1 180 ? 1.002 -7.778 -13.543 1.00 91.69 180 ALA A CA 1
ATOM 1371 C C . ALA A 1 180 ? 0.380 -8.740 -14.556 1.00 91.69 180 ALA A C 1
ATOM 1373 O O . ALA A 1 180 ? -0.586 -8.403 -15.245 1.00 91.69 180 ALA A O 1
ATOM 1374 N N . TRP A 1 181 ? 0.903 -9.959 -14.611 1.00 90.19 181 TRP A N 1
ATOM 1375 C CA . TRP A 1 181 ? 0.518 -10.993 -15.562 1.00 90.19 181 TRP A CA 1
ATOM 1376 C C . TRP A 1 181 ? 0.339 -12.310 -14.813 1.00 90.19 181 TRP A C 1
ATOM 1378 O O . TRP A 1 181 ? 1.132 -12.658 -13.946 1.00 90.19 181 TRP A O 1
ATOM 1388 N N . GLY A 1 182 ? -0.716 -13.055 -15.138 1.00 84.94 182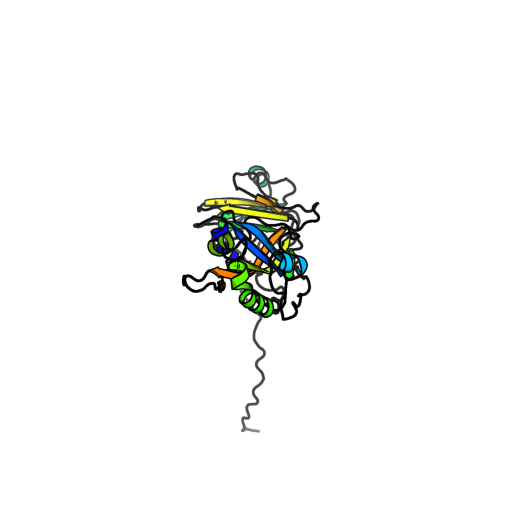 GLY A N 1
ATOM 1389 C CA . GLY A 1 182 ? -1.0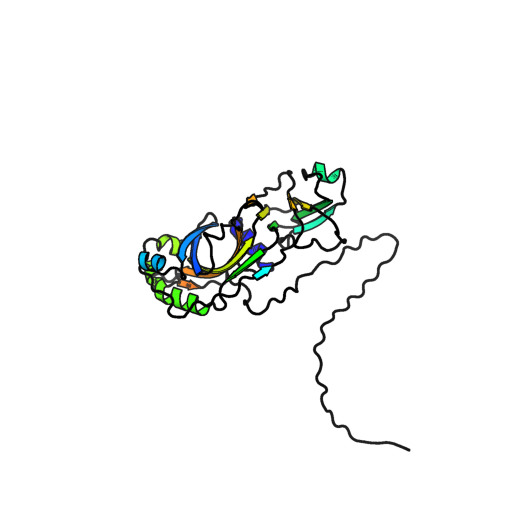17 -14.332 -14.478 1.00 84.94 182 GLY A CA 1
ATOM 1390 C C . GLY A 1 182 ? -0.433 -15.565 -15.173 1.00 84.94 182 GLY A C 1
ATOM 1391 O O . GLY A 1 182 ? -0.803 -16.680 -14.809 1.00 84.94 182 GLY A O 1
ATOM 1392 N N . ARG A 1 183 ? 0.365 -15.386 -16.232 1.00 80.12 183 ARG A N 1
ATOM 1393 C CA . ARG A 1 183 ? 0.908 -16.465 -17.067 1.00 80.12 183 ARG A CA 1
ATOM 1394 C C . ARG A 1 183 ? 2.346 -16.150 -17.472 1.00 80.12 183 ARG A C 1
ATOM 1396 O O . ARG A 1 183 ? 2.675 -14.989 -17.707 1.00 80.12 183 ARG A O 1
ATOM 1403 N N . SER A 1 184 ? 3.139 -17.203 -17.653 1.00 80.00 184 SER A N 1
ATOM 1404 C CA . SER A 1 184 ? 4.491 -17.117 -18.206 1.00 80.00 184 SER A CA 1
ATOM 1405 C C . SER A 1 184 ? 4.497 -16.634 -19.659 1.00 80.00 184 SER A C 1
ATOM 1407 O O . SER A 1 184 ? 3.472 -16.644 -20.352 1.00 80.00 184 SER A O 1
ATOM 1409 N N . GLY A 1 185 ? 5.659 -16.165 -20.114 1.00 75.62 185 GLY A N 1
ATOM 1410 C CA . GLY A 1 185 ? 5.877 -15.641 -21.465 1.00 75.62 185 GLY A CA 1
ATOM 1411 C C . GLY A 1 185 ? 5.200 -14.296 -21.740 1.00 75.62 185 GLY A C 1
ATOM 1412 O O . GLY A 1 185 ? 5.271 -13.795 -22.856 1.00 75.62 185 GLY A O 1
ATOM 1413 N N . HIS A 1 186 ? 4.535 -13.715 -20.739 1.00 83.31 186 HIS A N 1
ATOM 1414 C CA . HIS A 1 186 ? 4.014 -12.355 -20.798 1.00 83.31 186 HIS A CA 1
ATOM 1415 C C . HIS A 1 186 ? 5.069 -11.405 -20.248 1.00 83.31 186 HIS A C 1
ATOM 1417 O O . HIS A 1 186 ? 5.866 -11.784 -19.388 1.00 83.31 186 HIS A O 1
ATOM 1423 N N . GLY A 1 187 ? 5.069 -10.179 -20.752 1.00 84.12 187 GLY A N 1
ATOM 1424 C CA . GLY A 1 187 ? 6.088 -9.213 -20.406 1.00 84.12 187 GLY A CA 1
ATOM 1425 C C . GLY A 1 187 ? 5.696 -7.782 -20.698 1.00 84.12 187 GLY A C 1
ATOM 1426 O O . GLY A 1 187 ? 4.610 -7.493 -21.208 1.00 84.12 187 GLY A O 1
ATOM 1427 N N . ALA A 1 188 ? 6.612 -6.886 -20.366 1.00 87.94 188 ALA A N 1
ATOM 1428 C CA . ALA A 1 188 ? 6.482 -5.465 -20.601 1.00 87.94 188 ALA A CA 1
ATOM 1429 C C . ALA A 1 188 ? 7.839 -4.852 -20.946 1.00 87.94 188 ALA A C 1
ATOM 1431 O O . ALA A 1 188 ? 8.873 -5.263 -20.419 1.00 87.94 188 ALA A O 1
ATOM 1432 N N . TYR A 1 189 ? 7.813 -3.824 -21.789 1.00 86.44 189 TYR A N 1
ATOM 1433 C CA . TYR A 1 189 ? 8.976 -2.986 -22.049 1.00 86.44 189 TYR A CA 1
ATOM 1434 C C . TYR A 1 189 ? 8.924 -1.730 -21.184 1.00 86.44 189 TYR A C 1
ATOM 1436 O O . TYR A 1 189 ? 7.885 -1.066 -21.098 1.00 86.44 189 TYR A O 1
ATOM 1444 N N . VAL A 1 190 ? 10.065 -1.394 -20.588 1.00 86.62 190 VAL A N 1
ATOM 1445 C CA . VAL A 1 190 ? 10.285 -0.149 -19.852 1.00 86.62 190 VAL A CA 1
ATOM 1446 C C . VAL A 1 190 ? 11.454 0.585 -20.494 1.00 86.62 190 VAL A C 1
ATOM 1448 O O . VAL A 1 190 ? 12.506 -0.002 -20.740 1.00 86.62 190 VAL A O 1
ATOM 1451 N N . GLY A 1 191 ? 11.248 1.860 -20.799 1.00 82.62 191 GLY A N 1
ATOM 1452 C CA . GLY A 1 191 ? 12.294 2.766 -21.258 1.00 82.62 191 GLY A CA 1
ATOM 1453 C C . GLY A 1 191 ? 12.792 3.637 -20.112 1.00 82.62 191 GLY A C 1
ATOM 1454 O O . GLY A 1 191 ? 11.994 4.006 -19.257 1.00 82.62 191 GLY A O 1
ATOM 1455 N N . PHE A 1 192 ? 14.069 4.012 -20.113 1.00 81.56 192 PHE A N 1
ATOM 1456 C CA . PHE A 1 192 ? 14.650 4.920 -19.111 1.00 81.56 192 PHE A CA 1
ATOM 1457 C C . PHE A 1 192 ? 15.372 6.102 -19.772 1.00 81.56 192 PHE A C 1
ATOM 1459 O O . PHE A 1 192 ? 16.001 5.912 -20.814 1.00 81.56 192 PHE A O 1
ATOM 1466 N N . SER A 1 193 ? 15.285 7.307 -19.193 1.00 74.94 193 SER A N 1
ATOM 1467 C CA . SER A 1 193 ? 15.931 8.538 -19.697 1.00 74.94 193 SER A CA 1
ATOM 1468 C C . SER A 1 193 ? 17.253 8.857 -18.977 1.00 74.94 193 SER A C 1
ATOM 1470 O O . SER A 1 193 ? 17.203 9.068 -17.766 1.00 74.94 193 SER A O 1
ATOM 1472 N N . SER A 1 194 ? 18.365 9.025 -19.722 1.00 59.72 194 SER A N 1
ATOM 1473 C CA . SER A 1 194 ? 19.704 9.506 -19.279 1.00 59.72 194 SER A CA 1
ATOM 1474 C C . SER A 1 194 ? 20.384 8.635 -18.198 1.00 59.72 194 SER A C 1
ATOM 1476 O O . SER A 1 194 ? 19.737 8.119 -17.301 1.00 59.72 194 SER A O 1
ATOM 1478 N N . GLY A 1 195 ? 21.692 8.392 -18.126 1.00 48.97 195 GLY A N 1
ATOM 1479 C CA . GLY A 1 195 ? 22.853 8.771 -18.930 1.00 48.97 195 GLY A CA 1
ATOM 1480 C C . GLY A 1 195 ? 24.136 8.174 -18.322 1.00 48.97 195 GLY A C 1
ATOM 1481 O O . GLY A 1 195 ? 25.177 8.794 -18.418 1.00 48.97 195 GLY A O 1
ATOM 1482 N N . THR A 1 196 ? 24.048 7.013 -17.663 1.00 40.56 196 THR A N 1
ATOM 1483 C CA . THR A 1 196 ? 25.151 6.092 -17.317 1.00 40.56 196 THR A CA 1
ATOM 1484 C C . THR A 1 196 ? 24.501 4.789 -16.867 1.00 40.56 196 THR A C 1
ATOM 1486 O O . THR A 1 196 ? 24.278 4.563 -15.680 1.00 40.56 196 THR A O 1
ATOM 1489 N N . LEU A 1 197 ? 24.129 3.953 -17.831 1.00 45.69 197 LEU A N 1
ATOM 1490 C CA . LEU A 1 197 ? 23.797 2.562 -17.564 1.00 45.69 197 LEU A CA 1
ATOM 1491 C C . LEU A 1 197 ? 25.078 1.764 -17.756 1.00 45.69 197 LEU A C 1
ATOM 1493 O O . LEU A 1 197 ? 25.434 1.392 -18.869 1.00 45.69 197 LEU A O 1
ATOM 1497 N N . GLY A 1 198 ? 25.809 1.564 -16.659 1.00 41.88 198 GLY A N 1
ATOM 1498 C CA . GLY A 1 198 ? 26.690 0.407 -16.582 1.00 41.88 198 GLY A CA 1
ATOM 1499 C C . GLY A 1 198 ? 25.823 -0.847 -16.689 1.00 41.88 198 GLY A C 1
ATOM 1500 O O . GLY A 1 198 ? 24.668 -0.831 -16.263 1.00 41.88 198 GLY A O 1
ATOM 1501 N N . VAL A 1 199 ? 26.373 -1.919 -17.256 1.00 40.66 199 VAL A N 1
ATOM 1502 C CA . VAL A 1 199 ? 25.735 -3.217 -17.575 1.00 40.66 199 VAL A CA 1
ATOM 1503 C C . VAL A 1 199 ? 25.190 -3.972 -16.331 1.00 40.66 199 VAL A C 1
ATOM 1505 O O . VAL A 1 199 ? 24.973 -5.176 -16.353 1.00 40.66 199 VAL A O 1
ATOM 1508 N N . GLY A 1 200 ? 24.915 -3.282 -15.223 1.00 47.03 200 GLY A N 1
ATOM 1509 C CA . GLY A 1 200 ? 24.430 -3.878 -13.987 1.00 47.03 200 GLY A CA 1
ATOM 1510 C C . GLY A 1 200 ? 23.817 -2.923 -12.961 1.00 47.03 200 GLY A C 1
ATOM 1511 O O . GLY A 1 200 ? 23.808 -3.295 -11.806 1.00 47.03 200 GLY A O 1
ATOM 1512 N N . SER A 1 201 ? 23.334 -1.712 -13.281 1.00 52.03 201 SER A N 1
ATOM 1513 C CA . SER A 1 201 ? 22.494 -0.991 -12.298 1.00 52.03 201 SER A CA 1
ATOM 1514 C C . SER A 1 201 ? 21.533 0.026 -12.924 1.00 52.03 201 SER A C 1
ATOM 1516 O O . SER A 1 201 ? 21.914 1.089 -13.412 1.00 52.03 201 SER A O 1
ATOM 1518 N N . LEU A 1 202 ? 20.231 -0.280 -12.880 1.00 59.19 202 LEU A N 1
ATOM 1519 C CA . LEU A 1 202 ? 19.181 0.721 -13.099 1.00 59.19 202 LEU A CA 1
ATOM 1520 C C . LEU A 1 202 ? 19.066 1.566 -11.829 1.00 59.19 202 LEU A C 1
ATOM 1522 O O . LEU A 1 202 ? 18.512 1.118 -10.823 1.00 59.19 202 LEU A O 1
ATOM 1526 N N . GLN A 1 203 ? 19.620 2.778 -11.863 1.00 58.75 203 GLN A N 1
ATOM 1527 C CA . GLN A 1 203 ? 19.655 3.658 -10.700 1.00 58.75 203 GLN A CA 1
ATOM 1528 C C . GLN A 1 203 ? 18.244 4.104 -10.288 1.00 58.75 203 GLN A C 1
ATOM 1530 O O . GLN A 1 203 ? 17.407 4.451 -11.117 1.00 58.75 203 GLN A O 1
ATOM 1535 N N . ALA A 1 204 ? 18.020 4.182 -8.978 1.00 56.97 204 ALA A N 1
ATOM 1536 C CA . ALA A 1 204 ? 16.781 4.600 -8.322 1.00 56.97 204 ALA A CA 1
ATOM 1537 C C . ALA A 1 204 ? 16.185 5.964 -8.753 1.00 56.97 204 ALA A C 1
ATOM 1539 O O . ALA A 1 204 ? 15.039 6.253 -8.419 1.00 56.97 204 ALA A O 1
ATOM 1540 N N . ASN A 1 205 ? 16.940 6.801 -9.475 1.00 60.72 205 ASN A N 1
ATOM 1541 C CA . ASN A 1 205 ? 16.578 8.187 -9.799 1.00 60.72 205 ASN A CA 1
ATOM 1542 C C . ASN A 1 205 ? 16.329 8.435 -11.296 1.00 60.72 205 ASN A C 1
ATOM 1544 O O . ASN A 1 205 ? 16.257 9.589 -11.716 1.00 60.72 205 ASN A O 1
ATOM 1548 N N . CYS A 1 206 ? 16.242 7.391 -12.123 1.00 64.81 206 CYS A N 1
ATOM 1549 C CA . CYS A 1 206 ? 16.005 7.571 -13.553 1.00 64.81 206 CYS A CA 1
ATOM 1550 C C . CYS A 1 206 ? 14.513 7.768 -13.868 1.00 64.81 206 CYS A C 1
ATOM 1552 O O . CYS A 1 206 ? 13.634 7.107 -13.308 1.00 64.81 206 CYS A O 1
ATOM 1554 N N . GLY A 1 207 ? 14.225 8.682 -14.798 1.00 74.81 207 GLY A N 1
ATOM 1555 C CA . GLY A 1 207 ? 12.899 8.795 -15.398 1.00 74.81 207 GLY A CA 1
ATOM 1556 C C . GLY A 1 207 ? 12.581 7.542 -16.212 1.00 74.81 207 GLY A C 1
ATOM 1557 O O . GLY A 1 207 ? 13.472 6.972 -16.847 1.00 74.81 207 GLY A O 1
ATOM 1558 N N . TRP A 1 208 ? 11.319 7.110 -16.195 1.00 83.75 208 TRP A N 1
ATOM 1559 C CA . TRP A 1 208 ? 10.874 5.904 -16.890 1.00 83.75 208 TRP A CA 1
ATOM 1560 C C . TRP A 1 208 ? 9.671 6.149 -17.802 1.00 83.75 208 TRP A C 1
ATOM 1562 O O . TRP A 1 208 ? 8.804 6.994 -17.552 1.00 83.75 208 TRP A O 1
ATOM 1572 N N . PHE A 1 209 ? 9.602 5.330 -18.845 1.00 83.25 209 PHE A N 1
ATOM 1573 C CA . PHE A 1 209 ? 8.544 5.269 -19.840 1.00 83.25 209 PHE A CA 1
ATOM 1574 C C . PHE A 1 209 ? 8.035 3.835 -19.953 1.00 83.25 209 PHE A C 1
ATOM 1576 O O . PHE A 1 209 ? 8.791 2.881 -19.786 1.00 83.25 209 PHE A O 1
ATOM 1583 N N . THR A 1 210 ? 6.755 3.672 -20.266 1.00 83.81 210 THR A N 1
ATOM 1584 C CA . THR A 1 210 ? 6.149 2.347 -20.473 1.00 83.81 210 THR A CA 1
ATOM 1585 C C . THR A 1 210 ? 5.843 2.167 -21.950 1.00 83.81 210 THR A C 1
ATOM 1587 O O . THR A 1 210 ? 5.418 3.117 -22.604 1.00 83.81 210 THR A O 1
ATOM 1590 N N . GLY A 1 211 ? 6.123 0.980 -22.489 1.00 72.31 211 GLY A N 1
ATOM 1591 C CA . GLY A 1 211 ? 5.860 0.677 -23.894 1.00 72.31 211 GLY A CA 1
ATOM 1592 C C . GLY A 1 211 ? 4.368 0.484 -24.181 1.00 72.31 211 GLY A C 1
ATOM 1593 O O . GLY A 1 211 ? 3.635 -0.066 -23.359 1.00 72.31 211 GLY A O 1
ATOM 1594 N N . ASN A 1 212 ? 3.922 0.886 -25.376 1.00 62.66 212 ASN A N 1
ATOM 1595 C CA . ASN A 1 212 ? 2.519 0.779 -25.807 1.00 62.66 212 ASN A CA 1
ATOM 1596 C C . ASN A 1 212 ? 2.062 -0.651 -26.166 1.00 62.66 212 ASN A C 1
ATOM 1598 O O . ASN A 1 212 ? 0.870 -0.876 -26.387 1.00 62.66 212 ASN A O 1
ATOM 1602 N N . SER A 1 213 ? 2.959 -1.637 -26.260 1.00 51.25 213 SER A N 1
ATOM 1603 C CA . SER A 1 213 ? 2.567 -3.006 -26.620 1.00 51.25 213 SER A CA 1
ATOM 1604 C C . SER A 1 213 ? 1.849 -3.692 -25.453 1.00 51.25 213 SER A C 1
ATOM 1606 O O . SER A 1 213 ? 2.498 -3.937 -24.443 1.00 51.25 213 SER A O 1
ATOM 1608 N N . ALA A 1 214 ? 0.545 -3.986 -25.596 1.00 49.66 214 ALA A N 1
ATOM 1609 C CA . ALA A 1 214 ? -0.316 -4.986 -24.915 1.00 49.66 214 ALA A CA 1
ATOM 1610 C C . ALA A 1 214 ? -0.106 -5.336 -23.412 1.00 49.66 214 ALA A C 1
ATOM 1612 O O . ALA A 1 214 ? -0.691 -6.297 -22.918 1.00 49.66 214 ALA A O 1
ATOM 1613 N N . SER A 1 215 ? 0.685 -4.572 -22.663 1.00 60.53 215 SER A N 1
ATOM 1614 C CA . SER A 1 215 ? 1.308 -4.978 -21.394 1.00 60.53 215 SER A CA 1
ATOM 1615 C C . SER A 1 215 ? 0.536 -4.529 -20.154 1.00 60.53 215 SER A C 1
ATOM 1617 O O . SER A 1 215 ? 1.006 -4.710 -19.035 1.00 60.53 215 SER A O 1
ATOM 1619 N N . GLY A 1 216 ? -0.671 -3.979 -20.327 1.00 77.06 216 GLY A N 1
ATOM 1620 C CA . GLY A 1 216 ? -1.627 -3.781 -19.233 1.00 77.06 216 GLY A CA 1
ATOM 1621 C C . GLY A 1 216 ? -1.163 -2.833 -18.122 1.00 77.06 216 GLY A C 1
ATOM 1622 O O . GLY A 1 216 ? -1.568 -3.013 -16.974 1.00 77.06 216 GLY A O 1
ATOM 1623 N N . TRP A 1 217 ? -0.312 -1.849 -18.435 1.00 88.50 217 TRP A N 1
ATOM 1624 C CA . TRP A 1 217 ? 0.147 -0.862 -17.459 1.00 88.50 217 TRP A CA 1
ATOM 1625 C C . TRP A 1 217 ? -1.010 -0.045 -16.888 1.00 88.50 217 TRP A C 1
ATOM 1627 O O . TRP A 1 217 ? -1.825 0.517 -17.617 1.00 88.50 217 TRP A O 1
ATOM 1637 N N . SER A 1 218 ? -1.032 0.065 -15.565 1.00 91.19 218 SER A N 1
ATOM 1638 C CA . SER A 1 218 ? -1.797 1.070 -14.836 1.00 91.19 218 SER A CA 1
ATOM 1639 C C . SER A 1 218 ? -0.817 2.096 -14.279 1.00 91.19 218 SER A C 1
ATOM 1641 O O . SER A 1 218 ? 0.077 1.745 -13.508 1.00 91.19 218 SER A O 1
ATOM 1643 N N . VAL A 1 219 ? -0.961 3.353 -14.698 1.00 91.88 219 VAL A N 1
ATOM 1644 C CA . VAL A 1 219 ? -0.137 4.469 -14.219 1.00 91.88 219 VAL A CA 1
ATOM 1645 C C . VAL A 1 219 ? -0.983 5.333 -13.293 1.00 91.88 219 VAL A C 1
ATOM 1647 O O . VAL A 1 219 ? -2.104 5.701 -13.638 1.00 91.88 219 VAL A O 1
ATOM 1650 N N . TYR A 1 220 ? -0.433 5.641 -12.124 1.00 92.75 220 TYR A N 1
ATOM 1651 C CA . TYR A 1 220 ? -1.065 6.415 -11.064 1.00 92.75 220 TYR A CA 1
ATOM 1652 C C . TYR A 1 220 ? -0.209 7.637 -10.740 1.00 92.75 220 TYR A C 1
ATOM 1654 O O . TYR A 1 220 ? 1.024 7.561 -10.748 1.00 92.75 220 TYR A O 1
ATOM 1662 N N . GLY A 1 221 ? -0.868 8.748 -10.419 1.00 90.56 221 GLY A N 1
ATOM 1663 C CA . GLY A 1 221 ? -0.201 10.010 -10.120 1.00 90.56 221 GLY A CA 1
ATOM 1664 C C . GLY A 1 221 ? 0.473 10.649 -11.341 1.00 90.56 221 GLY A C 1
ATOM 1665 O O . GLY A 1 221 ? 0.125 10.386 -12.494 1.00 90.56 221 GLY A O 1
ATOM 1666 N N . GLY A 1 222 ? 1.446 11.515 -11.074 1.00 83.88 222 GLY A N 1
ATOM 1667 C CA . GLY A 1 222 ? 2.190 12.268 -12.076 1.00 83.88 222 GLY A CA 1
ATOM 1668 C C . GLY A 1 222 ? 3.065 13.325 -11.413 1.00 83.88 222 GLY A C 1
ATOM 1669 O O . GLY A 1 222 ? 2.694 13.878 -10.387 1.00 83.88 222 GLY A O 1
ATOM 1670 N N . GLU A 1 223 ? 4.221 13.633 -11.999 1.00 70.44 223 GLU A N 1
ATOM 1671 C CA . GLU A 1 223 ? 5.183 14.583 -11.406 1.00 70.44 223 GLU A CA 1
ATOM 1672 C C . GLU A 1 223 ? 4.620 16.005 -11.258 1.00 70.44 223 GLU A C 1
ATOM 1674 O O . GLU A 1 223 ? 5.058 16.756 -10.394 1.00 70.44 223 GLU A O 1
ATOM 1679 N N . ALA A 1 224 ? 3.618 16.358 -12.067 1.00 73.12 224 ALA A N 1
ATOM 1680 C CA . ALA A 1 224 ? 2.900 17.626 -11.969 1.00 73.12 224 ALA A CA 1
ATOM 1681 C C . ALA A 1 224 ? 1.840 17.655 -10.850 1.00 73.12 224 ALA A C 1
ATOM 1683 O O . ALA A 1 224 ? 1.261 18.708 -10.599 1.00 73.12 224 ALA A O 1
ATOM 1684 N N . LEU A 1 225 ? 1.543 16.515 -10.217 1.00 76.81 225 LEU A N 1
ATOM 1685 C CA . LEU A 1 225 ? 0.562 16.423 -9.141 1.00 76.81 225 LEU A CA 1
ATOM 1686 C C . LEU A 1 225 ? 1.240 16.589 -7.777 1.00 76.81 225 LEU A C 1
ATOM 1688 O O . LEU A 1 225 ? 2.332 16.079 -7.512 1.00 76.81 225 LEU A O 1
ATOM 1692 N N . GLU A 1 226 ? 0.569 17.302 -6.878 1.00 82.50 226 GLU A N 1
ATOM 1693 C CA . GLU A 1 226 ? 1.051 17.477 -5.506 1.00 82.50 226 GLU A CA 1
ATOM 1694 C C . GLU A 1 226 ? 0.793 16.241 -4.631 1.00 82.50 226 GLU A C 1
ATOM 1696 O O . GLU A 1 226 ? 1.529 15.996 -3.677 1.00 82.50 226 GLU A O 1
ATOM 1701 N N . GLU A 1 227 ? -0.167 15.402 -4.998 1.00 90.69 227 GLU A N 1
ATOM 1702 C CA . GLU A 1 227 ? -0.520 14.203 -4.242 1.00 90.69 227 GLU A CA 1
ATOM 1703 C C . GLU A 1 227 ? 0.462 13.053 -4.508 1.00 90.69 227 GLU A C 1
ATOM 1705 O O . GLU A 1 227 ? 0.799 12.742 -5.654 1.00 90.69 227 GLU A O 1
ATOM 1710 N N . GLU A 1 228 ? 0.909 12.382 -3.446 1.00 95.25 228 GLU A N 1
ATOM 1711 C CA . GLU A 1 228 ? 1.675 11.143 -3.565 1.00 95.25 228 GLU A CA 1
ATOM 1712 C C . GLU A 1 228 ? 0.738 9.923 -3.554 1.00 95.25 228 GLU A C 1
ATOM 1714 O O . GLU A 1 228 ? -0.348 9.931 -2.981 1.00 95.25 228 GLU A O 1
ATOM 1719 N N . GLN A 1 229 ? 1.170 8.852 -4.206 1.00 96.88 229 GLN A N 1
ATOM 1720 C CA . GLN A 1 229 ? 0.493 7.566 -4.306 1.00 96.88 229 GLN A CA 1
ATOM 1721 C C . GLN A 1 229 ? 1.157 6.579 -3.351 1.00 96.88 229 GLN A C 1
ATOM 1723 O O . GLN A 1 229 ? 2.346 6.286 -3.489 1.00 96.88 229 GLN A O 1
ATOM 1728 N N . VAL A 1 230 ? 0.400 6.045 -2.399 1.00 97.75 230 VAL A N 1
ATOM 1729 C CA . VAL A 1 230 ? 0.846 5.005 -1.472 1.00 97.75 230 VAL A CA 1
ATOM 1730 C C . VAL A 1 230 ? 0.942 3.682 -2.224 1.00 97.75 230 VAL A C 1
ATOM 1732 O O . VAL A 1 230 ? -0.056 3.150 -2.705 1.00 97.75 230 VAL A O 1
ATOM 1735 N N . VAL A 1 231 ? 2.154 3.143 -2.329 1.00 97.38 231 VAL A N 1
ATOM 1736 C CA . VAL A 1 231 ? 2.461 1.907 -3.068 1.00 97.38 231 VAL A CA 1
ATOM 1737 C C . VAL A 1 231 ? 2.710 0.715 -2.146 1.00 97.38 231 VAL A C 1
ATOM 1739 O O . VAL A 1 231 ? 2.468 -0.424 -2.545 1.00 97.38 231 VAL A O 1
ATOM 1742 N N . PHE A 1 232 ? 3.131 0.966 -0.905 1.00 97.38 232 PHE A N 1
ATOM 1743 C CA . PHE A 1 232 ? 3.193 -0.033 0.160 1.00 97.38 232 PHE A CA 1
ATOM 1744 C C . PHE A 1 232 ? 2.625 0.536 1.453 1.00 97.38 232 PHE A C 1
ATOM 1746 O O . PHE A 1 232 ? 2.790 1.721 1.749 1.00 97.38 232 PHE A O 1
ATOM 1753 N N . ILE A 1 233 ? 2.021 -0.340 2.247 1.00 97.25 233 ILE A N 1
ATOM 1754 C CA . ILE A 1 233 ? 1.674 -0.061 3.637 1.00 97.25 233 ILE A CA 1
ATOM 1755 C C . ILE A 1 233 ? 2.194 -1.157 4.548 1.00 97.25 233 ILE A C 1
ATOM 1757 O O . ILE A 1 233 ? 2.214 -2.328 4.179 1.00 97.25 233 ILE A O 1
ATOM 1761 N N . ALA A 1 234 ? 2.527 -0.787 5.773 1.00 95.19 234 ALA A N 1
ATOM 1762 C CA . ALA A 1 234 ? 2.723 -1.739 6.849 1.00 95.19 234 ALA A CA 1
ATOM 1763 C C . ALA A 1 234 ? 1.794 -1.419 8.012 1.00 95.19 234 ALA A C 1
ATOM 1765 O O . ALA A 1 234 ? 1.314 -0.292 8.167 1.00 95.19 234 ALA A O 1
ATOM 1766 N N . GLY A 1 235 ? 1.536 -2.430 8.828 1.00 94.06 235 GLY A N 1
ATOM 1767 C CA . GLY A 1 235 ? 0.735 -2.273 10.022 1.00 94.06 235 GLY A CA 1
ATOM 1768 C C . GLY A 1 235 ? 0.149 -3.575 10.517 1.00 94.06 235 GLY A C 1
ATOM 1769 O O . GLY A 1 235 ? 0.687 -4.662 10.310 1.00 94.06 235 GLY A O 1
ATOM 1770 N N . LEU A 1 236 ? -0.976 -3.446 11.205 1.00 94.56 236 LEU A N 1
ATOM 1771 C CA . LEU A 1 236 ? -1.599 -4.540 11.924 1.00 94.56 236 LEU A CA 1
ATOM 1772 C C . LEU A 1 236 ? -2.908 -4.905 11.251 1.00 94.56 236 LEU A C 1
ATOM 1774 O O . LEU A 1 236 ? -3.794 -4.062 11.115 1.00 94.56 236 LEU A O 1
ATOM 1778 N N . ARG A 1 237 ? -3.064 -6.172 10.872 1.00 93.06 237 ARG A N 1
ATOM 1779 C CA . ARG A 1 237 ? -4.328 -6.674 10.335 1.00 93.06 237 ARG A CA 1
ATOM 1780 C C . ARG A 1 237 ? -4.988 -7.616 11.315 1.00 93.06 237 ARG A C 1
ATOM 1782 O O . ARG A 1 237 ? -4.363 -8.568 11.772 1.00 93.06 237 ARG A O 1
ATOM 1789 N N . TYR A 1 238 ? -6.277 -7.406 11.543 1.00 93.31 238 TYR A N 1
ATOM 1790 C CA . TYR A 1 238 ? -7.092 -8.256 12.389 1.00 93.31 238 TYR A CA 1
ATOM 1791 C C . TYR A 1 238 ? -8.318 -8.794 11.659 1.00 93.31 238 TYR A C 1
ATOM 1793 O O . TYR A 1 238 ? -8.898 -8.134 10.802 1.00 93.31 238 TYR A O 1
ATOM 1801 N N . HIS A 1 239 ? -8.761 -9.981 12.054 1.00 91.56 239 HIS A N 1
ATOM 1802 C CA . HIS A 1 239 ? -9.976 -10.619 11.559 1.00 91.56 239 HIS A CA 1
ATOM 1803 C C . HIS A 1 239 ? -10.890 -11.015 12.711 1.00 91.56 239 HIS A C 1
ATOM 1805 O O . HIS A 1 239 ? -10.425 -11.278 13.822 1.00 91.56 239 HIS A O 1
ATOM 1811 N N . LYS A 1 240 ? -12.198 -11.102 12.447 1.00 88.06 240 LYS A N 1
ATOM 1812 C CA . LYS A 1 240 ? -13.148 -11.632 13.428 1.00 88.06 240 LYS A CA 1
ATOM 1813 C C . LYS A 1 240 ? -12.765 -13.066 13.801 1.00 88.06 240 LYS A C 1
ATOM 1815 O O . LYS A 1 240 ? -12.472 -13.885 12.927 1.00 88.06 240 LYS A O 1
ATOM 1820 N N . SER A 1 241 ? -12.786 -13.364 15.100 1.00 82.31 241 SER A N 1
ATOM 1821 C CA . SER A 1 241 ? -12.570 -14.718 15.604 1.00 82.31 241 SER A CA 1
ATOM 1822 C C . SER A 1 241 ? -13.526 -15.709 14.942 1.00 82.31 241 SER A C 1
ATOM 1824 O O . SER A 1 241 ? -14.710 -15.427 14.751 1.00 82.31 241 SER A O 1
ATOM 1826 N N . ARG A 1 242 ? -13.024 -16.909 14.632 1.00 76.38 242 ARG A N 1
ATOM 1827 C CA . ARG A 1 242 ? -13.868 -18.021 14.169 1.00 76.38 242 ARG A CA 1
ATOM 1828 C C . ARG A 1 242 ? -14.752 -18.582 15.281 1.00 76.38 242 ARG A C 1
ATOM 1830 O O . ARG A 1 242 ? -15.678 -19.327 14.983 1.00 76.38 242 ARG A O 1
ATOM 1837 N N . ASN A 1 243 ? -14.471 -18.247 16.541 1.00 76.75 243 ASN A N 1
ATOM 1838 C CA . ASN A 1 243 ? -15.333 -18.608 17.653 1.00 76.75 243 ASN A CA 1
ATOM 1839 C C . ASN A 1 243 ? -16.604 -17.733 17.613 1.00 76.75 243 ASN A C 1
ATOM 1841 O O . ASN A 1 243 ? -16.507 -16.532 17.868 1.00 76.75 243 ASN A O 1
ATOM 1845 N N . PRO A 1 244 ? -17.793 -18.302 17.331 1.00 62.72 244 PRO A N 1
ATOM 1846 C CA . PRO A 1 244 ? -19.029 -17.530 17.198 1.00 62.72 244 PRO A CA 1
ATOM 1847 C C . PRO A 1 244 ? -19.470 -16.868 18.511 1.00 62.72 244 PRO A C 1
ATOM 1849 O O . PRO A 1 244 ? -20.281 -15.948 18.481 1.00 62.72 244 PRO A O 1
ATOM 1852 N N . PHE A 1 245 ? -18.923 -17.306 19.649 1.00 62.31 245 PHE A N 1
ATOM 1853 C CA . PHE A 1 245 ? -19.198 -16.747 20.971 1.00 62.31 245 PHE A CA 1
ATOM 1854 C C . PHE A 1 245 ? -18.204 -15.650 21.383 1.00 62.31 245 PHE A C 1
ATOM 1856 O O . PHE A 1 245 ? -18.373 -15.038 22.436 1.00 62.31 245 PHE A O 1
ATOM 1863 N N . ALA A 1 246 ? -17.173 -15.384 20.574 1.00 67.38 246 ALA A N 1
ATOM 1864 C CA . ALA A 1 246 ? -16.188 -14.344 20.839 1.00 67.38 246 ALA A CA 1
ATOM 1865 C C . ALA A 1 246 ? -16.366 -13.169 19.864 1.00 67.3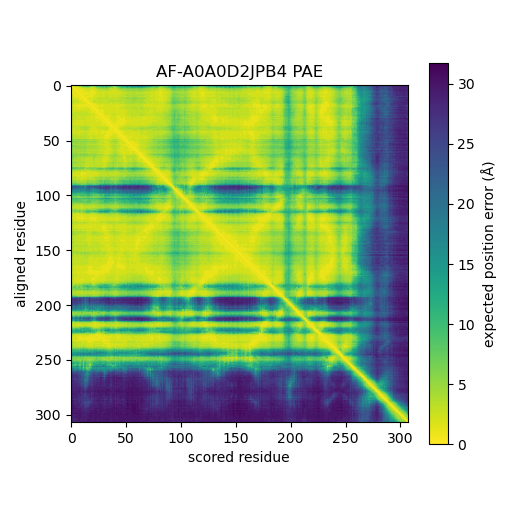8 246 ALA A C 1
ATOM 1867 O O . ALA A 1 246 ? -15.979 -13.245 18.698 1.00 67.38 246 ALA A O 1
ATOM 1868 N N . ASN A 1 247 ? -16.876 -12.037 20.360 1.00 71.56 247 ASN A N 1
ATOM 1869 C CA . ASN A 1 247 ? -16.804 -10.746 19.660 1.00 71.56 247 ASN A CA 1
ATOM 1870 C C . ASN A 1 247 ? -15.395 -10.151 19.811 1.00 71.56 247 ASN A C 1
ATOM 1872 O O . ASN A 1 247 ? -15.207 -9.103 20.421 1.00 71.56 247 ASN A O 1
ATOM 1876 N N . GLN A 1 248 ? -14.394 -10.872 19.303 1.00 81.69 248 GLN A N 1
ATOM 1877 C CA . GLN A 1 248 ? -12.986 -10.498 19.393 1.00 81.69 248 GLN A CA 1
ATOM 1878 C C . GLN A 1 248 ? -12.318 -10.508 18.020 1.00 81.69 248 GLN A C 1
ATOM 1880 O O . GLN A 1 248 ? -12.668 -11.288 17.127 1.00 81.69 248 GLN A O 1
ATOM 1885 N N . LEU A 1 249 ? -11.332 -9.628 17.882 1.00 85.50 249 LEU A N 1
ATOM 1886 C CA . LEU A 1 249 ? -10.467 -9.503 16.721 1.00 85.50 249 LEU A CA 1
ATOM 1887 C C . LEU A 1 249 ? -9.138 -10.225 16.993 1.00 85.50 249 LEU A C 1
ATOM 1889 O O . LEU A 1 249 ? -8.517 -10.004 18.030 1.00 85.50 249 LEU A O 1
ATOM 1893 N N . HIS A 1 250 ? -8.702 -11.074 16.063 1.00 85.69 250 HIS A N 1
ATOM 1894 C CA . HIS A 1 250 ? -7.412 -11.767 16.109 1.00 85.69 250 HIS A CA 1
ATOM 1895 C C . HIS A 1 250 ? -6.466 -11.208 15.063 1.00 85.69 250 HIS A C 1
ATOM 1897 O O . HIS A 1 250 ? -6.862 -11.009 13.917 1.00 85.69 250 HIS A O 1
ATOM 1903 N N . GLU A 1 251 ? -5.220 -10.994 15.462 1.00 86.94 251 GLU A N 1
ATOM 1904 C CA . GLU A 1 251 ? -4.186 -10.480 14.575 1.00 86.94 251 GLU A CA 1
ATOM 1905 C C . GLU A 1 251 ? -3.723 -11.527 13.559 1.00 86.94 251 GLU A C 1
ATOM 1907 O O . GLU A 1 251 ? -3.702 -12.727 13.836 1.00 86.94 251 GLU A O 1
ATOM 1912 N N . SER A 1 252 ? -3.316 -11.049 12.390 1.00 79.88 252 SER A N 1
ATOM 1913 C CA . SER A 1 252 ? -2.686 -11.810 11.316 1.00 79.88 252 SER A CA 1
ATOM 1914 C C . SER A 1 252 ? -1.358 -11.160 10.926 1.00 79.88 252 SER A C 1
ATOM 1916 O O . SER A 1 252 ? -1.196 -9.948 11.044 1.00 79.88 252 SER A O 1
ATOM 1918 N N . SER A 1 253 ? -0.418 -11.958 10.423 1.00 71.56 253 SER A N 1
ATOM 1919 C CA . SER A 1 253 ? 0.934 -11.516 10.055 1.00 71.56 253 SER A CA 1
ATOM 1920 C C . SER A 1 253 ? 1.049 -10.898 8.653 1.00 71.56 253 SER A C 1
ATOM 1922 O O . SER A 1 253 ? 2.152 -10.639 8.188 1.00 71.56 253 SER A O 1
ATOM 1924 N N . GLU A 1 254 ? -0.058 -10.661 7.945 1.00 64.81 254 GLU A N 1
ATOM 1925 C CA . GLU A 1 254 ? -0.022 -10.313 6.513 1.00 64.81 254 GLU A CA 1
ATOM 1926 C C . GLU A 1 254 ? 0.495 -8.889 6.198 1.00 64.81 254 GLU A C 1
ATOM 1928 O O . GLU A 1 254 ? 0.758 -8.595 5.035 1.00 64.81 254 GLU A O 1
ATOM 1933 N N . PHE A 1 255 ? 0.638 -8.006 7.196 1.00 64.44 255 PHE A N 1
ATOM 1934 C CA . PHE A 1 255 ? 0.958 -6.575 7.011 1.00 64.44 255 PHE A CA 1
ATOM 1935 C C . PHE A 1 255 ? 2.247 -6.117 7.717 1.00 64.44 255 PHE A C 1
ATOM 1937 O O . PHE A 1 255 ? 2.541 -4.924 7.756 1.00 64.44 255 PHE A O 1
ATOM 1944 N N . THR A 1 256 ? 3.041 -7.039 8.265 1.00 66.19 256 THR A N 1
ATOM 1945 C CA . THR A 1 256 ? 4.256 -6.691 9.016 1.00 66.19 256 THR A CA 1
ATOM 1946 C C . THR A 1 256 ? 5.386 -6.240 8.086 1.00 66.19 256 THR A C 1
ATOM 1948 O O . THR A 1 256 ? 5.760 -6.987 7.180 1.00 66.19 256 THR A O 1
ATOM 1951 N N . SER A 1 257 ? 5.966 -5.064 8.338 1.00 61.22 257 SER A N 1
ATOM 1952 C CA . SER A 1 257 ? 7.275 -4.661 7.802 1.00 61.22 257 SER A CA 1
ATOM 1953 C C . SER A 1 257 ? 8.376 -4.872 8.847 1.00 61.22 257 SER A C 1
ATOM 1955 O O . SER A 1 257 ? 8.103 -5.136 10.021 1.00 61.22 257 SER A O 1
ATOM 1957 N N . GLY A 1 258 ? 9.638 -4.775 8.419 1.00 53.34 258 GLY A N 1
ATOM 1958 C CA . GLY A 1 258 ? 10.769 -4.728 9.346 1.00 53.34 258 GLY A CA 1
ATOM 1959 C C . GLY A 1 258 ? 10.713 -3.507 10.286 1.00 53.34 258 GLY A C 1
ATOM 1960 O O . GLY A 1 258 ? 10.079 -2.497 9.960 1.00 53.34 258 GLY A O 1
ATOM 1961 N N . PRO A 1 259 ? 11.387 -3.561 11.450 1.00 50.69 259 PRO A N 1
ATOM 1962 C CA . PRO A 1 259 ? 11.390 -2.463 12.415 1.00 50.69 259 PRO A CA 1
ATOM 1963 C C . PRO A 1 259 ? 11.924 -1.160 11.799 1.00 50.69 259 PRO A C 1
ATOM 1965 O O . PRO A 1 259 ? 12.808 -1.174 10.942 1.00 50.69 259 PRO A O 1
ATOM 1968 N N . PHE A 1 260 ? 11.431 -0.010 12.278 1.00 45.00 260 PHE A N 1
ATOM 1969 C CA . PHE A 1 260 ? 11.928 1.312 11.858 1.00 45.00 260 PHE A CA 1
ATOM 1970 C C . PHE A 1 260 ? 13.436 1.491 12.080 1.00 45.00 260 PHE A C 1
ATOM 1972 O O . PHE A 1 260 ? 14.073 2.223 11.329 1.00 45.00 260 PHE A O 1
ATOM 1979 N N . ALA A 1 261 ? 13.999 0.816 13.087 1.00 36.84 261 ALA A N 1
ATOM 1980 C CA . ALA A 1 261 ? 15.321 1.112 13.628 1.00 36.84 261 ALA A CA 1
ATOM 1981 C C . ALA A 1 261 ? 16.524 0.505 12.876 1.00 36.84 261 ALA A C 1
ATOM 1983 O O . ALA A 1 261 ? 17.646 0.813 13.251 1.00 36.84 261 ALA A O 1
ATOM 1984 N N . HIS A 1 262 ? 16.355 -0.329 11.840 1.00 31.52 262 HIS A N 1
ATOM 1985 C CA . HIS A 1 262 ? 17.514 -0.934 11.157 1.00 31.52 262 HIS A CA 1
ATOM 1986 C C . HIS A 1 262 ? 17.245 -1.307 9.693 1.00 31.52 262 HIS A C 1
ATOM 1988 O O . HIS A 1 262 ? 17.197 -2.474 9.314 1.00 31.52 262 HIS A O 1
ATOM 1994 N N . ARG A 1 263 ? 17.134 -0.297 8.832 1.00 36.50 263 ARG A N 1
ATOM 1995 C CA . ARG A 1 263 ? 17.620 -0.429 7.455 1.00 36.50 263 ARG A CA 1
ATOM 1996 C C . ARG A 1 263 ? 18.486 0.785 7.162 1.00 36.50 263 ARG A C 1
ATOM 1998 O O . ARG A 1 263 ? 17.982 1.834 6.769 1.00 36.50 263 ARG A O 1
ATOM 2005 N N . SER A 1 264 ? 19.789 0.638 7.408 1.00 29.95 264 SER A N 1
ATOM 2006 C CA . SER A 1 264 ? 20.805 1.391 6.671 1.00 29.95 264 SER A CA 1
ATOM 2007 C C . SER A 1 264 ? 20.440 1.305 5.189 1.00 29.95 264 SER A C 1
ATOM 2009 O O . SER A 1 264 ? 19.907 0.284 4.754 1.00 29.95 264 SER A O 1
ATOM 2011 N N . ALA A 1 265 ? 20.680 2.357 4.418 1.00 35.16 265 ALA A N 1
ATOM 2012 C CA . ALA A 1 265 ? 20.351 2.437 2.994 1.00 35.16 265 ALA A CA 1
ATOM 2013 C C . ALA A 1 265 ? 21.162 1.464 2.097 1.00 35.16 265 ALA A C 1
ATOM 2015 O O . ALA A 1 265 ? 21.366 1.731 0.920 1.00 35.16 265 ALA A O 1
ATOM 2016 N N . GLU A 1 266 ? 21.610 0.335 2.642 1.00 35.38 266 GLU A N 1
ATOM 2017 C CA . GLU A 1 266 ? 22.463 -0.670 2.026 1.00 35.38 266 GLU A CA 1
ATOM 2018 C C . GLU A 1 266 ? 21.781 -2.045 2.152 1.00 35.38 266 GLU A C 1
ATOM 2020 O O . GLU A 1 266 ? 21.236 -2.381 3.204 1.00 35.38 266 GLU A O 1
ATOM 2025 N N . SER A 1 267 ? 21.834 -2.840 1.077 1.00 37.25 267 SER A N 1
ATOM 2026 C CA . SER A 1 267 ? 21.161 -4.135 0.816 1.00 37.25 267 SER A CA 1
ATOM 2027 C C . SER A 1 267 ? 19.721 -4.004 0.273 1.00 37.25 267 SER A C 1
ATOM 2029 O O . SER A 1 267 ? 18.736 -3.906 0.998 1.00 37.25 267 SER A O 1
ATOM 2031 N N . HIS A 1 268 ? 19.485 -3.980 -1.037 1.00 31.14 268 HIS A N 1
ATOM 2032 C CA . HIS A 1 268 ? 19.965 -4.931 -2.039 1.00 31.14 268 HIS A CA 1
ATOM 2033 C C . HIS A 1 268 ? 20.503 -4.193 -3.272 1.00 31.14 268 HIS A C 1
ATOM 2035 O O . HIS A 1 268 ? 19.781 -3.963 -4.240 1.00 31.14 268 HIS A O 1
ATOM 2041 N N . GLU A 1 269 ? 21.785 -3.843 -3.245 1.00 35.84 269 GLU A N 1
ATOM 2042 C CA . GLU A 1 269 ? 22.562 -3.725 -4.475 1.00 35.84 269 GLU A CA 1
ATOM 2043 C C . GLU A 1 269 ? 23.001 -5.151 -4.823 1.00 35.84 269 GLU A C 1
ATOM 2045 O O . GLU A 1 269 ? 24.020 -5.654 -4.363 1.00 35.84 269 GLU A O 1
ATOM 2050 N N . GLY A 1 270 ? 22.100 -5.871 -5.483 1.00 28.44 270 GLY A N 1
ATOM 2051 C CA . GLY A 1 270 ? 22.323 -7.223 -5.967 1.00 28.44 270 GLY A CA 1
ATOM 2052 C C . GLY A 1 270 ? 22.157 -7.229 -7.473 1.00 28.44 270 GLY A C 1
ATOM 2053 O O . GLY A 1 270 ? 21.154 -7.718 -7.970 1.00 28.44 270 GLY A O 1
ATOM 2054 N N . ASP A 1 271 ? 23.120 -6.660 -8.180 1.00 30.98 271 ASP A N 1
ATOM 2055 C CA . ASP A 1 271 ? 23.371 -6.954 -9.587 1.00 30.98 271 ASP A CA 1
ATOM 2056 C C . ASP A 1 271 ? 24.868 -7.265 -9.661 1.00 30.98 271 ASP A C 1
ATOM 2058 O O . ASP A 1 271 ? 25.614 -6.458 -9.129 1.00 30.98 271 ASP A O 1
ATOM 2062 N N . ILE A 1 272 ? 25.296 -8.388 -10.269 1.00 36.81 272 ILE A N 1
ATOM 2063 C CA . ILE A 1 272 ? 26.391 -8.431 -11.267 1.00 36.81 272 ILE A CA 1
ATOM 2064 C C . ILE A 1 272 ? 26.293 -9.713 -12.137 1.00 36.81 272 ILE A C 1
ATOM 2066 O O . ILE A 1 272 ? 26.578 -10.820 -11.693 1.00 36.81 272 ILE A O 1
ATOM 2070 N N . ILE A 1 273 ? 25.893 -9.459 -13.391 1.00 28.75 273 ILE A N 1
ATOM 2071 C CA . ILE A 1 273 ? 26.467 -9.831 -14.706 1.00 28.75 273 ILE A CA 1
ATOM 2072 C C . ILE A 1 273 ? 26.455 -11.295 -15.207 1.00 28.75 273 ILE A C 1
ATOM 2074 O O . ILE A 1 273 ? 27.001 -12.225 -14.626 1.00 28.75 273 ILE A O 1
ATOM 2078 N N . LEU A 1 274 ? 25.872 -11.409 -16.410 1.00 31.73 274 LEU A N 1
ATOM 2079 C CA . LEU A 1 274 ? 25.895 -12.519 -17.365 1.00 31.73 274 LEU A CA 1
ATOM 2080 C C . LEU A 1 274 ? 27.305 -12.763 -17.934 1.00 31.73 274 LEU A C 1
ATOM 2082 O O . LEU A 1 274 ? 27.913 -11.837 -18.468 1.00 31.73 274 LEU A O 1
ATOM 2086 N N . GLU A 1 275 ? 27.754 -14.017 -17.984 1.00 25.34 275 GLU A N 1
ATOM 2087 C CA . GLU A 1 275 ? 28.741 -14.431 -18.988 1.00 25.34 275 GLU A CA 1
ATOM 2088 C C . GLU A 1 275 ? 28.023 -14.798 -20.290 1.00 25.34 275 GLU A C 1
ATOM 2090 O O . GLU A 1 275 ? 27.155 -15.671 -20.315 1.00 25.34 275 GLU A O 1
ATOM 2095 N N . THR A 1 276 ? 28.418 -14.151 -21.387 1.00 29.09 276 THR A N 1
ATOM 2096 C CA . THR A 1 276 ? 28.279 -14.744 -22.721 1.00 29.09 276 THR A CA 1
ATOM 2097 C C . THR A 1 276 ? 29.648 -15.275 -23.121 1.00 29.09 276 THR A C 1
ATOM 2099 O O . THR A 1 276 ? 30.620 -14.524 -23.153 1.00 29.09 276 THR A O 1
ATOM 2102 N N . ILE A 1 277 ? 29.714 -16.577 -23.392 1.00 32.97 277 ILE A N 1
ATOM 2103 C CA . ILE A 1 277 ? 30.883 -17.255 -23.948 1.00 32.97 277 ILE A CA 1
ATOM 2104 C C . ILE A 1 277 ? 30.941 -16.921 -25.443 1.00 32.97 277 ILE A C 1
ATOM 2106 O O . ILE A 1 277 ? 30.044 -17.313 -26.183 1.00 32.97 277 ILE A O 1
ATOM 2110 N N . ASP A 1 278 ? 31.950 -16.155 -25.856 1.00 33.91 278 ASP A N 1
ATOM 2111 C CA . ASP A 1 278 ? 32.933 -16.607 -26.851 1.00 33.91 278 ASP A CA 1
ATOM 2112 C C . ASP A 1 278 ? 34.127 -15.629 -26.921 1.00 33.91 278 ASP A C 1
ATOM 2114 O O . ASP A 1 278 ? 33.977 -14.418 -27.074 1.00 33.91 278 ASP A O 1
ATOM 2118 N N . ASP A 1 279 ? 35.317 -16.215 -26.756 1.00 39.19 279 ASP A N 1
ATOM 2119 C CA . ASP A 1 279 ? 36.674 -15.745 -27.067 1.00 39.19 279 ASP A CA 1
ATOM 2120 C C . ASP A 1 279 ? 37.101 -14.317 -26.672 1.00 39.19 279 ASP A C 1
ATOM 2122 O O . ASP A 1 279 ? 37.534 -13.518 -27.502 1.00 39.19 279 ASP A O 1
ATOM 2126 N N . ASN A 1 280 ? 37.105 -14.027 -25.366 1.00 33.59 280 ASN A N 1
ATOM 2127 C CA . ASN A 1 280 ? 38.339 -13.667 -24.639 1.00 33.59 280 ASN A CA 1
ATOM 2128 C C . ASN A 1 280 ? 38.041 -13.366 -23.158 1.00 33.59 280 ASN A C 1
ATOM 2130 O O . ASN A 1 280 ? 37.558 -12.291 -22.828 1.00 33.59 280 ASN A O 1
ATOM 2134 N N . GLN A 1 281 ? 38.364 -14.346 -22.304 1.00 39.34 281 GLN A N 1
ATOM 2135 C CA . GLN A 1 281 ? 38.528 -14.328 -20.837 1.00 39.34 281 GLN A CA 1
ATOM 2136 C C . GLN A 1 281 ? 37.933 -13.163 -20.020 1.00 39.34 281 GLN A C 1
ATOM 2138 O O . GLN A 1 281 ? 38.418 -12.036 -20.104 1.00 39.34 281 GLN A O 1
ATOM 2143 N N . VAL A 1 282 ? 37.085 -13.497 -19.035 1.00 28.62 282 VAL A N 1
ATOM 2144 C CA . VAL A 1 282 ? 37.018 -12.758 -17.761 1.00 28.62 282 VAL A CA 1
ATOM 2145 C C . VAL A 1 282 ? 36.952 -13.739 -16.583 1.00 28.62 282 VAL A C 1
ATOM 2147 O O . VAL A 1 282 ? 36.158 -14.667 -16.568 1.00 28.62 282 VAL A O 1
ATOM 2150 N N . LEU A 1 283 ? 37.838 -13.535 -15.607 1.00 27.19 283 LEU A N 1
ATOM 2151 C CA . LEU A 1 283 ? 37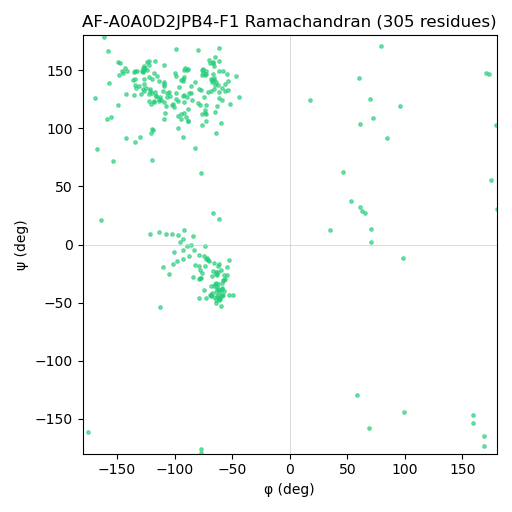.845 -14.164 -14.282 1.00 27.19 283 LEU A CA 1
ATOM 2152 C C . LEU A 1 283 ? 37.064 -13.277 -13.302 1.00 27.19 283 LEU A C 1
ATOM 2154 O O . LEU A 1 283 ? 37.204 -12.055 -13.358 1.00 27.19 283 LEU A O 1
ATOM 2158 N N . PHE A 1 284 ? 36.339 -13.876 -12.353 1.00 31.34 284 PHE A N 1
ATOM 2159 C CA . PHE A 1 284 ? 35.752 -13.158 -11.217 1.00 31.34 284 PHE A CA 1
ATOM 2160 C C . PHE A 1 284 ? 36.352 -13.638 -9.892 1.00 31.34 284 PHE A C 1
ATOM 2162 O O . PHE A 1 284 ? 36.329 -14.829 -9.584 1.00 31.34 284 PHE A O 1
ATOM 2169 N N . GLU A 1 285 ? 36.831 -12.687 -9.091 1.00 24.48 285 GLU A N 1
ATOM 2170 C CA . GLU A 1 285 ? 37.109 -12.853 -7.664 1.00 24.48 285 GLU A CA 1
ATOM 2171 C C . GLU A 1 285 ? 36.121 -11.973 -6.887 1.00 24.48 285 GLU A C 1
ATOM 2173 O O . GLU A 1 285 ? 36.010 -10.771 -7.134 1.00 24.48 285 GLU A O 1
ATOM 2178 N N . ILE A 1 286 ? 35.362 -12.584 -5.975 1.00 31.31 286 ILE A N 1
ATOM 2179 C CA . ILE A 1 286 ? 34.420 -11.897 -5.086 1.00 31.31 286 ILE A CA 1
ATOM 2180 C C . ILE A 1 286 ? 35.137 -11.668 -3.756 1.00 31.31 286 ILE A C 1
ATOM 2182 O O . ILE A 1 286 ? 35.361 -12.623 -3.013 1.00 31.31 286 ILE A O 1
ATOM 2186 N N . GLN A 1 287 ? 35.452 -10.415 -3.420 1.00 24.52 287 GLN A N 1
ATOM 2187 C CA . GLN A 1 287 ? 35.916 -10.067 -2.077 1.00 24.52 287 GLN A CA 1
ATOM 2188 C C . GLN A 1 287 ? 34.744 -9.541 -1.240 1.00 24.52 287 GLN A C 1
ATOM 2190 O O . GLN A 1 287 ? 34.331 -8.389 -1.350 1.00 24.52 287 GLN A O 1
ATOM 2195 N N . LEU A 1 288 ? 34.201 -10.417 -0.392 1.00 28.19 288 LEU A N 1
ATOM 2196 C CA . LEU A 1 288 ? 33.248 -10.061 0.659 1.00 28.19 288 LEU A CA 1
ATOM 2197 C C . LEU A 1 288 ? 34.006 -9.329 1.775 1.00 28.19 288 LEU A C 1
ATOM 2199 O O . LEU A 1 288 ? 34.744 -9.957 2.534 1.00 28.19 288 LEU A O 1
ATOM 2203 N N . ILE A 1 289 ? 33.839 -8.010 1.898 1.00 27.28 289 ILE A N 1
ATOM 2204 C CA . ILE A 1 289 ? 34.330 -7.278 3.072 1.00 27.28 289 ILE A CA 1
ATOM 2205 C C . ILE A 1 289 ? 33.223 -7.256 4.120 1.00 27.28 289 ILE A C 1
ATOM 2207 O O . ILE A 1 289 ? 32.207 -6.583 3.972 1.00 27.28 289 ILE A O 1
ATOM 2211 N N . GLY A 1 290 ? 33.451 -8.010 5.189 1.00 27.28 290 GLY A N 1
ATOM 2212 C CA . GLY A 1 290 ? 32.601 -8.041 6.370 1.00 27.28 290 GLY A CA 1
ATOM 2213 C C . GLY A 1 290 ? 33.064 -9.105 7.354 1.00 27.28 290 GLY A C 1
ATOM 2214 O O . GLY A 1 290 ? 32.288 -9.991 7.695 1.00 27.28 290 GLY A O 1
ATOM 2215 N N . GLN A 1 291 ? 34.331 -9.062 7.778 1.00 28.73 291 GLN A N 1
ATOM 2216 C CA . GLN A 1 291 ? 34.736 -9.817 8.964 1.00 28.73 291 GLN A CA 1
ATOM 2217 C C . GLN A 1 291 ? 34.469 -8.985 10.226 1.00 28.73 291 GLN A C 1
ATOM 2219 O O . GLN A 1 291 ? 34.760 -7.784 10.231 1.00 28.73 291 GLN A O 1
ATOM 2224 N N . PRO A 1 292 ? 33.919 -9.586 11.295 1.00 29.11 292 PRO A N 1
ATOM 2225 C CA . PRO A 1 292 ? 33.936 -8.972 12.611 1.00 29.11 292 PRO A CA 1
ATOM 2226 C C . PRO A 1 292 ? 35.389 -8.869 13.093 1.00 29.11 292 PRO A C 1
ATOM 2228 O O . PRO A 1 292 ? 36.176 -9.793 12.915 1.00 29.11 292 PRO A O 1
ATOM 2231 N N . LEU A 1 293 ? 35.742 -7.729 13.689 1.00 30.36 293 LEU A N 1
ATOM 2232 C CA . LEU A 1 293 ? 36.989 -7.571 14.433 1.00 30.36 293 LEU A CA 1
ATOM 2233 C C . LEU A 1 293 ? 37.001 -8.588 15.581 1.00 30.36 293 LEU A C 1
ATOM 2235 O O . LEU A 1 293 ? 36.304 -8.392 16.580 1.00 30.36 293 LEU A O 1
ATOM 2239 N N . ASP A 1 294 ? 37.786 -9.653 15.433 1.00 33.56 294 ASP A N 1
ATOM 2240 C CA . ASP A 1 294 ? 38.185 -10.488 16.558 1.00 33.56 294 ASP A CA 1
ATOM 2241 C C . ASP A 1 294 ? 38.928 -9.604 17.566 1.00 33.56 294 ASP A C 1
ATOM 2243 O O . ASP A 1 294 ? 39.884 -8.891 17.244 1.00 33.56 294 ASP A O 1
ATOM 2247 N N . ARG A 1 295 ? 38.433 -9.610 18.807 1.00 34.94 295 ARG A N 1
ATOM 2248 C CA . ARG A 1 295 ? 39.191 -9.106 19.952 1.00 34.94 295 ARG A CA 1
ATOM 2249 C C . ARG A 1 295 ? 40.443 -9.975 20.081 1.00 34.94 295 ARG A C 1
ATOM 2251 O O . ARG A 1 295 ? 40.306 -11.191 19.982 1.00 34.94 295 ARG A O 1
ATOM 2258 N N . PRO A 1 296 ? 41.628 -9.408 20.341 1.00 35.03 296 PRO A N 1
ATOM 2259 C CA . PRO A 1 296 ? 42.748 -10.236 20.743 1.00 35.03 296 PRO A CA 1
ATOM 2260 C C . PRO A 1 296 ? 42.411 -10.857 22.103 1.00 35.03 296 PRO A C 1
ATOM 2262 O O . PRO A 1 296 ? 42.251 -10.139 23.091 1.00 35.03 296 PRO A O 1
ATOM 2265 N N . ASP A 1 297 ? 42.254 -12.181 22.121 1.00 36.22 297 ASP A N 1
ATOM 2266 C CA . ASP A 1 297 ? 42.407 -12.967 23.337 1.00 36.22 297 ASP A CA 1
ATOM 2267 C C . ASP A 1 297 ? 43.866 -12.818 23.782 1.00 36.22 297 ASP A C 1
ATOM 2269 O O . ASP A 1 297 ? 44.802 -13.141 23.048 1.00 36.22 297 ASP A O 1
ATOM 2273 N N . GLU A 1 298 ? 44.050 -12.279 24.984 1.00 46.12 298 GLU A N 1
ATOM 2274 C CA . GLU A 1 298 ? 45.277 -12.447 25.751 1.00 46.12 298 GLU A CA 1
ATOM 2275 C C . GLU A 1 298 ? 45.403 -13.941 26.076 1.00 46.12 298 GLU A C 1
ATOM 2277 O O . GLU A 1 298 ? 44.792 -14.439 27.020 1.00 46.12 298 GLU A O 1
ATOM 2282 N N . SER A 1 299 ? 46.157 -14.673 25.258 1.00 42.00 299 SER A N 1
ATOM 2283 C CA . SER A 1 299 ? 46.722 -15.955 25.661 1.00 42.00 299 SER A CA 1
ATOM 2284 C C . SER A 1 299 ? 48.135 -15.713 26.174 1.00 42.00 299 SER A C 1
ATOM 2286 O O . SER A 1 299 ? 49.048 -15.415 25.400 1.00 42.00 299 SER A O 1
ATOM 2288 N N . ASP A 1 300 ? 48.275 -15.840 27.490 1.00 45.41 300 ASP A N 1
ATOM 2289 C CA . ASP A 1 300 ? 49.498 -16.303 28.129 1.00 45.41 300 ASP A CA 1
ATOM 2290 C C . ASP A 1 300 ? 50.033 -17.522 27.364 1.00 45.41 300 ASP A C 1
ATOM 2292 O O . ASP A 1 300 ? 49.297 -18.487 27.174 1.00 45.41 300 ASP A O 1
ATOM 2296 N N . ASP A 1 301 ? 51.299 -17.484 26.957 1.00 48.59 301 ASP A N 1
ATOM 2297 C CA . ASP A 1 301 ? 52.120 -18.688 26.915 1.00 48.59 301 ASP A CA 1
ATOM 2298 C C . ASP A 1 301 ? 53.583 -18.322 27.180 1.00 48.59 301 ASP A C 1
ATOM 2300 O O . ASP A 1 301 ? 54.216 -17.503 26.508 1.00 48.59 301 ASP A O 1
ATOM 2304 N N . GLU A 1 302 ? 54.063 -18.934 28.254 1.00 45.38 302 GLU A N 1
ATOM 2305 C CA . GLU A 1 302 ? 55.437 -18.993 28.702 1.00 45.38 302 GLU A CA 1
ATOM 2306 C C . GLU A 1 302 ? 56.320 -19.804 27.733 1.00 45.38 302 GLU A C 1
ATOM 2308 O O . GLU A 1 302 ? 55.876 -20.753 27.090 1.00 45.38 302 GLU A O 1
ATOM 2313 N N . ASN A 1 303 ? 57.615 -19.486 27.823 1.00 40.34 303 ASN A N 1
ATOM 2314 C CA . ASN A 1 303 ? 58.788 -20.357 27.694 1.00 40.34 303 ASN A CA 1
ATOM 2315 C C . ASN A 1 303 ? 59.538 -20.502 26.353 1.00 40.34 303 ASN A C 1
ATOM 2317 O O . ASN A 1 303 ? 59.050 -21.035 25.362 1.00 40.34 303 ASN A O 1
ATOM 2321 N N . ASP A 1 304 ? 60.813 -20.104 26.486 1.00 45.06 304 ASP A N 1
ATOM 2322 C CA . ASP A 1 304 ? 62.038 -20.828 26.123 1.00 45.06 304 ASP A CA 1
ATOM 2323 C C . ASP A 1 304 ? 62.390 -20.995 24.634 1.00 45.06 304 ASP A C 1
ATOM 2325 O O . ASP A 1 304 ? 61.803 -21.789 23.908 1.00 45.06 304 ASP A O 1
ATOM 2329 N N . ASP A 1 305 ? 63.428 -20.285 24.164 1.00 50.25 305 ASP A N 1
ATOM 2330 C CA . ASP A 1 305 ? 64.816 -20.785 24.240 1.00 50.25 305 ASP A CA 1
ATOM 2331 C C . ASP A 1 305 ? 65.843 -19.888 23.496 1.00 50.25 305 ASP A C 1
ATOM 2333 O O . ASP A 1 305 ? 65.564 -19.334 22.435 1.00 50.25 305 ASP A O 1
ATOM 2337 N N . ALA A 1 306 ? 67.059 -19.853 24.065 1.00 46.44 306 ALA A N 1
ATOM 2338 C CA . ALA A 1 306 ? 68.391 -19.712 23.440 1.00 46.44 306 ALA A CA 1
ATOM 2339 C C . ALA A 1 306 ? 68.772 -18.450 22.620 1.00 46.44 306 ALA A C 1
ATOM 2341 O O . ALA A 1 306 ? 68.448 -18.331 21.440 1.00 46.44 306 ALA A O 1
ATOM 2342 N N . ASP A 1 307 ? 69.579 -17.551 23.208 1.00 43.31 307 ASP A N 1
ATOM 2343 C CA . ASP A 1 307 ? 71.066 -17.523 23.111 1.00 43.31 307 ASP A CA 1
ATOM 2344 C C . ASP A 1 307 ? 71.668 -16.427 24.024 1.00 43.31 307 ASP A C 1
ATOM 2346 O O . ASP A 1 307 ? 71.101 -15.309 24.087 1.00 43.31 307 ASP A O 1
#

pLDDT: mean 77.57, std 22.16, range [24.48, 97.75]